Protein AF-A0A521FT59-F1 (afdb_monomer_lite)

Organism: NCBI:txid425512

Structure (mmCIF, N/CA/C/O backbone):
data_AF-A0A521FT59-F1
#
_entry.id   AF-A0A521FT59-F1
#
loop_
_atom_site.group_PDB
_atom_site.id
_atom_site.type_symbol
_atom_site.label_atom_id
_atom_site.label_alt_id
_atom_site.label_comp_id
_atom_site.label_asym_id
_atom_site.label_entity_id
_atom_site.label_seq_id
_atom_site.pdbx_PDB_ins_code
_atom_site.Cartn_x
_atom_site.Cartn_y
_atom_site.Cartn_z
_atom_site.occupancy
_atom_site.B_iso_or_equiv
_atom_site.auth_seq_id
_atom_site.auth_comp_id
_atom_site.auth_asym_id
_atom_site.auth_atom_id
_atom_site.pdbx_PDB_model_num
ATOM 1 N N . MET A 1 1 ? -25.410 16.106 37.438 1.00 46.97 1 MET A N 1
ATOM 2 C CA . MET A 1 1 ? -24.895 15.729 36.108 1.00 46.97 1 MET A CA 1
ATOM 3 C C . MET A 1 1 ? -23.834 14.684 36.378 1.00 46.97 1 MET A C 1
ATOM 5 O O . MET A 1 1 ? -22.898 14.995 37.095 1.00 46.97 1 MET A O 1
ATOM 9 N N . MET A 1 2 ? -24.066 13.433 35.993 1.00 54.50 2 MET A N 1
ATOM 10 C CA . MET A 1 2 ? -23.087 12.366 36.202 1.00 54.50 2 MET A CA 1
ATOM 11 C C . MET A 1 2 ? -21.919 12.635 35.251 1.00 54.50 2 MET A C 1
ATOM 13 O O . MET A 1 2 ? -22.162 12.900 34.074 1.00 54.50 2 MET A O 1
ATOM 17 N N . GLU A 1 3 ? -20.695 12.677 35.771 1.00 84.50 3 GLU A N 1
ATOM 18 C CA . GLU A 1 3 ? -19.497 12.962 34.981 1.00 84.50 3 GLU A CA 1
ATOM 19 C C . GLU A 1 3 ? -19.385 11.908 33.866 1.00 84.50 3 GLU A C 1
ATOM 21 O O . GLU A 1 3 ? -19.638 10.722 34.092 1.00 84.50 3 GLU A O 1
ATOM 26 N N . ARG A 1 4 ? -19.112 12.340 32.629 1.00 89.56 4 ARG A N 1
ATOM 27 C CA . ARG A 1 4 ? -19.118 11.495 31.418 1.00 89.56 4 ARG A CA 1
ATOM 28 C C . ARG A 1 4 ? -18.302 10.210 31.604 1.00 89.56 4 ARG A C 1
ATOM 30 O O . ARG A 1 4 ? -18.744 9.134 31.205 1.00 89.56 4 ARG A O 1
ATOM 37 N N . LEU A 1 5 ? -17.153 10.326 32.267 1.00 92.81 5 LEU A N 1
ATOM 38 C CA . LEU A 1 5 ? -16.298 9.214 32.668 1.00 92.81 5 LEU A CA 1
ATOM 39 C C . LEU A 1 5 ? -17.035 8.158 33.507 1.00 92.81 5 LEU A C 1
ATOM 41 O O . LEU A 1 5 ? -16.915 6.960 33.240 1.00 92.81 5 LEU A O 1
ATOM 45 N N . THR A 1 6 ? -17.825 8.588 34.493 1.00 92.75 6 THR A N 1
ATOM 46 C CA . THR A 1 6 ? -18.622 7.695 35.344 1.00 92.75 6 THR A CA 1
ATOM 47 C C . THR A 1 6 ? -19.696 6.983 34.529 1.00 92.75 6 THR A C 1
ATOM 49 O O . THR A 1 6 ? -19.876 5.781 34.679 1.00 92.75 6 THR A O 1
ATOM 52 N N . GLN A 1 7 ? -20.374 7.683 33.611 1.00 93.00 7 GLN A N 1
ATOM 53 C CA . GLN A 1 7 ? -21.393 7.060 32.754 1.00 93.00 7 GLN A CA 1
ATOM 54 C C . GLN A 1 7 ? -20.812 5.951 31.869 1.00 93.00 7 GLN A C 1
ATOM 56 O O . GLN A 1 7 ? -21.426 4.893 31.728 1.00 93.00 7 GLN A O 1
ATOM 61 N N . ILE A 1 8 ? -19.632 6.187 31.290 1.00 95.12 8 ILE A N 1
ATOM 62 C CA . ILE A 1 8 ? -18.931 5.205 30.457 1.00 95.12 8 ILE A CA 1
ATOM 63 C C . ILE A 1 8 ? -18.481 4.017 31.309 1.00 95.12 8 ILE A C 1
ATOM 65 O O . ILE A 1 8 ? -18.799 2.879 30.970 1.00 95.12 8 ILE A O 1
ATOM 69 N N . SER A 1 9 ? -17.796 4.271 32.427 1.00 95.31 9 SER A N 1
ATOM 70 C CA . SER A 1 9 ? -17.305 3.218 33.327 1.00 95.31 9 SER A CA 1
ATOM 71 C C . SER A 1 9 ? -18.437 2.328 33.842 1.00 95.31 9 SER A C 1
ATOM 73 O O . SER A 1 9 ? -18.348 1.100 33.760 1.00 95.31 9 SER A O 1
ATOM 75 N N . ASP A 1 10 ? -19.537 2.930 34.298 1.00 94.81 10 ASP A N 1
ATOM 76 C CA . ASP A 1 10 ? -20.703 2.203 34.803 1.00 94.81 10 ASP A CA 1
ATOM 77 C C . ASP A 1 10 ? -21.389 1.393 33.705 1.00 94.81 10 ASP A C 1
ATOM 79 O O . ASP A 1 10 ? -21.875 0.291 33.952 1.00 94.81 10 ASP A O 1
ATOM 83 N N . PHE A 1 11 ? -21.448 1.926 32.482 1.00 95.81 11 PHE A N 1
ATOM 84 C CA . PHE A 1 11 ? -22.018 1.198 31.359 1.00 95.81 11 PHE A CA 1
ATOM 85 C C . PHE A 1 11 ? -21.165 -0.016 30.989 1.00 95.81 11 PHE A C 1
ATOM 87 O O . PHE A 1 11 ? -21.700 -1.118 30.902 1.00 95.81 11 PHE A O 1
ATOM 94 N N . VAL A 1 12 ? -19.853 0.169 30.821 1.00 95.75 12 VAL A N 1
ATOM 95 C CA . VAL A 1 12 ? -18.936 -0.913 30.431 1.00 95.75 12 VAL A CA 1
ATOM 96 C C . VAL A 1 12 ? -18.894 -2.012 31.494 1.00 95.75 12 VAL A C 1
ATOM 98 O O . VAL A 1 12 ? -18.896 -3.183 31.142 1.00 95.75 12 VAL A O 1
ATOM 101 N N . THR A 1 13 ? -18.961 -1.660 32.781 1.00 94.94 13 THR A N 1
ATOM 102 C CA . THR A 1 13 ? -19.018 -2.637 33.887 1.00 94.94 13 THR A CA 1
ATOM 103 C C . THR A 1 13 ? -20.271 -3.522 33.841 1.00 94.94 13 THR A C 1
ATOM 105 O O . THR A 1 13 ? -20.261 -4.636 34.358 1.00 94.94 13 THR A O 1
ATOM 108 N N . ARG A 1 14 ? -21.364 -3.044 33.231 1.00 95.38 14 ARG A N 1
ATOM 109 C CA . ARG A 1 14 ? -22.612 -3.809 33.073 1.00 95.38 14 ARG A CA 1
ATOM 110 C C . ARG A 1 14 ? -22.653 -4.660 31.806 1.00 95.38 14 ARG A C 1
ATOM 112 O O . ARG A 1 14 ? -23.605 -5.419 31.643 1.00 95.38 14 ARG A O 1
ATOM 119 N N . LEU A 1 15 ? -21.695 -4.507 30.892 1.00 95.31 15 LEU A N 1
ATOM 120 C CA . LEU A 1 15 ? -21.652 -5.324 29.686 1.00 95.31 15 LEU A CA 1
ATOM 121 C C . LEU A 1 15 ? -21.249 -6.752 30.051 1.00 95.31 15 LEU A C 1
ATOM 123 O O . LEU A 1 15 ? -20.180 -6.986 30.609 1.00 95.31 15 LEU A O 1
ATOM 127 N N . GLU A 1 16 ? -22.092 -7.712 29.682 1.00 90.62 16 GLU A N 1
ATOM 128 C CA . GLU A 1 16 ? -21.727 -9.124 29.744 1.00 90.62 16 GLU A CA 1
ATOM 129 C C . GLU A 1 16 ? -20.478 -9.370 28.883 1.00 90.62 16 GLU A C 1
ATOM 131 O O . GLU A 1 16 ? -20.276 -8.725 27.848 1.00 90.62 16 GLU A O 1
ATOM 136 N N . ASP A 1 17 ? -19.618 -10.284 29.324 1.00 94.38 17 ASP A N 1
ATOM 137 C CA . ASP A 1 17 ? -18.349 -10.658 28.683 1.00 94.38 17 ASP A CA 1
ATOM 138 C C . ASP A 1 17 ? -17.299 -9.544 28.532 1.00 94.38 17 ASP A C 1
ATOM 140 O O . ASP A 1 17 ? -16.311 -9.729 27.818 1.00 94.38 17 ASP A O 1
ATOM 144 N N . VAL A 1 18 ? -17.478 -8.396 29.190 1.00 97.38 18 VAL A N 1
ATOM 145 C CA . VAL A 1 18 ? -16.479 -7.323 29.236 1.00 97.38 18 VAL A CA 1
ATOM 146 C C . VAL A 1 18 ? -16.069 -7.083 30.683 1.00 97.38 18 VAL A C 1
ATOM 148 O O . VAL A 1 18 ? -16.918 -6.904 31.550 1.00 97.38 18 VAL A O 1
ATOM 151 N N . ALA A 1 19 ? -14.766 -7.048 30.957 1.00 97.38 19 ALA A N 1
ATOM 152 C CA . ALA A 1 19 ? -14.254 -6.670 32.270 1.00 97.38 19 ALA A CA 1
ATOM 153 C C . ALA A 1 19 ? -13.211 -5.560 32.148 1.00 97.38 19 ALA A C 1
ATOM 155 O O . ALA A 1 19 ? -12.315 -5.612 31.312 1.00 97.38 19 ALA A O 1
ATOM 156 N N . ILE A 1 20 ? -13.320 -4.541 32.997 1.00 97.50 20 ILE A N 1
ATOM 157 C CA . ILE A 1 20 ? -12.350 -3.447 33.058 1.00 97.50 20 ILE A CA 1
ATOM 158 C C . ILE A 1 20 ? -11.132 -3.937 33.849 1.00 97.50 20 ILE A C 1
ATOM 160 O O . ILE A 1 20 ? -11.249 -4.261 35.029 1.00 97.50 20 ILE A O 1
ATOM 164 N N . THR A 1 21 ? -9.965 -4.005 33.207 1.00 96.50 21 THR A N 1
ATOM 165 C CA . THR A 1 21 ? -8.702 -4.423 33.840 1.00 96.50 21 THR A CA 1
ATOM 166 C C . THR A 1 21 ? -7.868 -3.237 34.304 1.00 96.50 21 THR A C 1
ATOM 168 O O . THR A 1 21 ? -7.231 -3.313 35.353 1.00 96.50 21 THR A O 1
ATOM 171 N N . ILE A 1 22 ? -7.904 -2.128 33.562 1.00 96.94 22 ILE A N 1
ATOM 172 C CA . ILE A 1 22 ? -7.410 -0.826 34.015 1.00 96.94 22 ILE A CA 1
ATOM 173 C C . ILE A 1 22 ? -8.583 0.154 33.943 1.00 96.94 22 ILE A C 1
ATOM 175 O O . ILE A 1 22 ? -9.133 0.320 32.848 1.00 96.94 22 ILE A O 1
ATOM 179 N N . PRO A 1 23 ? -8.973 0.781 35.073 1.00 96.50 23 PRO A N 1
ATOM 180 C CA . PRO A 1 23 ? -10.061 1.750 35.115 1.00 96.50 23 PRO A CA 1
ATOM 181 C C . PRO A 1 23 ? -9.919 2.829 34.051 1.00 96.50 23 PRO A C 1
ATOM 183 O O . PRO A 1 23 ? -8.806 3.236 33.714 1.00 96.50 23 PRO A O 1
ATOM 186 N N . PHE A 1 24 ? -11.055 3.299 33.544 1.00 96.38 24 PHE A N 1
ATOM 187 C CA . PHE A 1 24 ? -11.042 4.457 32.672 1.00 96.38 24 PHE A CA 1
ATOM 188 C C . PHE A 1 24 ? -10.575 5.690 33.446 1.00 96.38 24 PHE A C 1
ATOM 190 O O . PHE A 1 24 ? -11.049 5.950 34.551 1.00 96.38 24 PHE A O 1
ATOM 197 N N . ASP A 1 25 ? -9.679 6.449 32.831 1.00 94.62 25 ASP A N 1
ATOM 198 C CA . ASP A 1 25 ? -9.185 7.730 33.317 1.00 94.62 25 ASP A CA 1
ATOM 199 C C . ASP A 1 25 ? -9.304 8.783 32.210 1.00 94.62 25 ASP A C 1
ATOM 201 O O . ASP A 1 25 ? -9.179 8.465 31.021 1.00 94.62 25 ASP A O 1
ATOM 205 N N . GLU A 1 26 ? -9.566 10.031 32.588 1.00 91.38 26 GLU A N 1
ATOM 206 C CA . GLU A 1 26 ? -9.746 11.145 31.657 1.00 91.38 26 GLU A CA 1
ATOM 207 C C . GLU A 1 26 ? -8.535 12.077 31.702 1.00 91.38 26 GLU A C 1
ATOM 209 O O . GLU A 1 26 ? -8.267 12.733 32.702 1.00 91.38 26 GLU A O 1
ATOM 214 N N . ASN A 1 27 ? -7.811 12.166 30.585 1.00 85.69 27 ASN A N 1
ATOM 215 C CA . ASN A 1 27 ? -6.654 13.043 30.435 1.00 85.69 27 ASN A CA 1
ATOM 216 C C . ASN A 1 27 ? -6.754 13.817 29.117 1.00 85.69 27 ASN A C 1
ATOM 218 O O . ASN A 1 27 ? -6.894 13.214 28.052 1.00 85.69 27 ASN A O 1
ATOM 222 N N . ASN A 1 28 ? -6.641 15.149 29.174 1.00 79.81 28 ASN A N 1
ATOM 223 C CA . ASN A 1 28 ? -6.737 16.040 28.007 1.00 79.81 28 ASN A CA 1
ATOM 224 C C . ASN A 1 28 ? -7.972 15.744 27.131 1.00 79.81 28 ASN A C 1
ATOM 226 O O . ASN A 1 28 ? -7.847 15.513 25.928 1.00 79.81 28 ASN A O 1
ATOM 230 N N . GLU A 1 29 ? -9.155 15.684 27.756 1.00 82.19 29 GLU A N 1
ATOM 231 C CA . GLU A 1 29 ? -10.455 15.418 27.105 1.00 82.19 29 GLU A CA 1
ATOM 232 C C . GLU A 1 29 ? -10.569 14.042 26.413 1.00 82.19 29 GLU A C 1
ATOM 234 O O . GLU A 1 29 ? -11.523 13.764 25.681 1.00 82.19 29 GLU A O 1
ATOM 239 N N . THR A 1 30 ? -9.596 13.156 26.632 1.00 91.75 30 THR A N 1
ATOM 240 C CA . THR A 1 30 ? -9.589 11.788 26.116 1.00 91.75 30 THR A CA 1
ATOM 241 C C . THR A 1 30 ? -9.722 10.815 27.274 1.00 91.75 30 THR A C 1
ATOM 243 O O . THR A 1 30 ? -8.951 10.869 28.231 1.00 91.75 30 THR A O 1
ATOM 246 N N . ILE A 1 31 ? -10.665 9.885 27.160 1.00 95.44 31 ILE A N 1
ATOM 247 C CA . ILE A 1 31 ? -10.867 8.822 28.142 1.00 95.44 31 ILE A CA 1
ATOM 248 C C . ILE A 1 31 ? -10.122 7.576 27.674 1.00 95.44 31 ILE A C 1
ATOM 250 O O . ILE A 1 31 ? -10.263 7.162 26.521 1.00 95.44 31 ILE A O 1
ATOM 254 N N . LYS A 1 32 ? -9.323 6.982 28.560 1.00 97.19 32 LYS A N 1
ATOM 255 C CA . LYS A 1 32 ? -8.540 5.779 28.270 1.00 97.19 32 LYS A CA 1
ATOM 256 C C . LYS A 1 32 ? -8.694 4.744 29.362 1.00 97.19 32 LYS A C 1
ATOM 258 O O . LYS A 1 32 ? -8.680 5.094 30.532 1.00 97.19 32 LYS A O 1
ATOM 263 N N . GLY A 1 33 ? -8.790 3.480 28.982 1.00 97.19 33 GLY A N 1
ATOM 264 C CA . GLY A 1 33 ? -8.825 2.354 29.910 1.00 97.19 33 GLY A CA 1
ATOM 265 C C . GLY A 1 33 ? -8.386 1.075 29.216 1.00 97.19 33 GLY A C 1
ATOM 266 O O . GLY A 1 33 ? -8.140 1.068 28.007 1.00 97.19 33 GLY A O 1
ATOM 267 N N . ILE A 1 34 ? -8.294 -0.015 29.971 1.00 98.25 34 ILE A N 1
ATOM 268 C CA . ILE A 1 34 ? -8.052 -1.343 29.403 1.00 98.25 34 ILE A CA 1
ATOM 269 C C . ILE A 1 34 ? -9.193 -2.259 29.811 1.00 98.25 34 ILE A C 1
ATOM 271 O O . ILE A 1 34 ? -9.595 -2.295 30.975 1.00 98.25 34 ILE A O 1
ATOM 275 N N . VAL A 1 35 ? -9.702 -3.002 28.836 1.00 98.38 35 VAL A N 1
ATOM 276 C CA . VAL A 1 35 ? -10.758 -3.993 29.029 1.00 98.38 35 VAL A CA 1
ATOM 277 C C . VAL A 1 35 ? -10.306 -5.353 28.516 1.00 98.38 35 VAL A C 1
ATOM 279 O O . VAL A 1 35 ? -9.532 -5.445 27.563 1.00 98.38 35 VAL A O 1
ATOM 282 N N . THR A 1 36 ? -10.808 -6.420 29.121 1.00 98.12 36 THR A N 1
ATOM 283 C CA . THR A 1 36 ? -10.871 -7.740 28.500 1.00 98.12 36 THR A CA 1
ATOM 284 C C . THR A 1 36 ? -12.247 -7.937 27.892 1.00 98.12 36 THR A C 1
ATOM 286 O O . THR A 1 36 ? -13.255 -7.563 28.488 1.00 98.12 36 THR A O 1
ATOM 289 N N . VAL A 1 37 ? -12.288 -8.529 26.703 1.00 98.06 37 VAL A N 1
ATOM 290 C CA . VAL A 1 37 ? -13.527 -8.913 26.026 1.00 98.06 37 VAL A CA 1
ATOM 291 C C . VAL A 1 37 ? -13.461 -10.402 25.748 1.00 98.06 37 VAL A C 1
ATOM 293 O O . VAL A 1 37 ? -12.465 -10.889 25.212 1.00 98.06 37 VAL A O 1
ATOM 296 N N . THR A 1 38 ? -14.507 -11.121 26.138 1.00 97.56 38 THR A N 1
ATOM 297 C CA . THR A 1 38 ? -14.644 -12.557 25.896 1.00 97.56 38 THR A CA 1
ATOM 298 C C . THR A 1 38 ? -15.730 -12.795 24.860 1.00 97.56 38 THR A C 1
ATOM 300 O O . THR A 1 38 ? -16.800 -12.192 24.905 1.00 97.56 38 THR A O 1
ATOM 303 N N . VAL A 1 39 ? -15.437 -13.651 23.888 1.00 96.75 39 VAL A N 1
ATOM 304 C CA . VAL A 1 39 ? -16.397 -14.132 22.897 1.00 96.75 39 VAL A CA 1
ATOM 305 C C . VAL A 1 39 ? -16.188 -15.632 22.782 1.00 96.75 39 VAL A C 1
ATOM 307 O O . VAL A 1 39 ? -15.078 -16.071 22.492 1.00 96.75 39 VAL A O 1
ATOM 310 N N . GLU A 1 40 ? -17.242 -16.406 23.039 1.00 93.62 40 GLU A N 1
ATOM 311 C CA . GLU A 1 40 ? -17.163 -17.869 23.153 1.00 93.62 40 GLU A CA 1
ATOM 312 C C . GLU A 1 40 ? -16.079 -18.294 24.168 1.00 93.62 40 GLU A C 1
ATOM 314 O O . GLU A 1 40 ? -16.189 -17.962 25.347 1.00 93.62 40 GLU A O 1
ATOM 319 N N . ASP A 1 41 ? -15.040 -19.008 23.739 1.00 91.12 41 ASP A N 1
ATOM 320 C CA . ASP A 1 41 ? -13.925 -19.484 24.565 1.00 91.12 41 ASP A CA 1
ATOM 321 C C . ASP A 1 41 ? -12.661 -18.608 24.461 1.00 91.12 41 ASP A C 1
ATOM 323 O O . ASP A 1 41 ? -11.639 -18.913 25.083 1.00 91.12 41 ASP A O 1
ATOM 327 N N . ARG A 1 42 ? -12.718 -17.501 23.707 1.00 94.50 42 ARG A N 1
ATOM 328 C CA . ARG A 1 42 ? -11.573 -16.618 23.461 1.00 94.50 42 ARG A CA 1
ATOM 329 C C . ARG A 1 42 ? -11.708 -15.286 24.194 1.00 94.50 42 ARG A C 1
ATOM 331 O O . ARG A 1 42 ? -12.637 -14.515 23.953 1.00 94.50 42 ARG A O 1
ATOM 338 N N . THR A 1 43 ? -10.716 -14.977 25.025 1.00 97.06 43 THR A N 1
ATOM 339 C CA . THR A 1 43 ? -10.594 -13.698 25.739 1.00 97.06 43 THR A CA 1
ATOM 340 C C . THR A 1 43 ? -9.404 -12.906 25.214 1.00 97.06 43 THR A C 1
ATOM 342 O O . THR A 1 43 ? -8.296 -13.431 25.136 1.00 97.06 43 THR A O 1
ATOM 345 N N . GLU A 1 44 ? -9.618 -11.630 24.899 1.00 97.88 44 GLU A N 1
ATOM 346 C CA . GLU A 1 44 ? -8.574 -10.718 24.421 1.00 97.88 44 GLU A CA 1
ATOM 347 C C . GLU A 1 44 ? -8.586 -9.401 25.201 1.00 97.88 44 GLU A C 1
ATOM 349 O O . GLU A 1 44 ? -9.623 -8.965 25.705 1.00 97.88 44 GLU A O 1
ATOM 354 N N . VAL A 1 45 ? -7.419 -8.762 25.298 1.00 98.06 45 VAL A N 1
ATOM 355 C CA . VAL A 1 45 ? -7.227 -7.481 25.994 1.00 98.06 45 VAL A CA 1
ATOM 356 C C . VAL A 1 45 ? -7.206 -6.343 24.978 1.00 98.06 45 VAL A C 1
ATOM 358 O O . VAL A 1 45 ? -6.513 -6.435 23.967 1.00 98.06 45 VAL A O 1
ATOM 361 N N . PHE A 1 46 ? -7.909 -5.248 25.260 1.00 98.25 46 PHE A N 1
ATOM 362 C CA . PHE A 1 46 ? -7.926 -4.057 24.417 1.00 98.25 46 PHE A CA 1
ATOM 363 C C . PHE A 1 46 ? -7.677 -2.795 25.241 1.00 98.25 46 PHE A C 1
ATOM 365 O O . PHE A 1 46 ? -8.354 -2.554 26.241 1.00 98.25 46 PHE A O 1
ATOM 372 N N . GLU A 1 47 ? -6.745 -1.957 24.785 1.00 98.12 47 GLU A N 1
ATOM 373 C CA . GLU A 1 47 ? -6.733 -0.544 25.167 1.00 98.12 47 GLU A CA 1
ATOM 374 C C . GLU A 1 47 ? -7.908 0.143 24.463 1.00 98.12 47 GLU A C 1
ATOM 376 O O . GLU A 1 47 ? -8.101 -0.002 23.254 1.00 98.12 47 GLU A O 1
ATOM 381 N N . VAL A 1 48 ? -8.705 0.877 25.230 1.00 97.56 48 VAL A N 1
ATOM 382 C CA . VAL A 1 48 ? -9.870 1.607 24.739 1.00 97.56 48 VAL A CA 1
ATOM 383 C C . VAL A 1 48 ? -9.582 3.092 24.854 1.00 97.56 48 VAL A C 1
ATOM 385 O O . VAL A 1 48 ? -9.310 3.582 25.948 1.00 97.56 48 VAL A O 1
ATOM 388 N N . ILE A 1 49 ? -9.660 3.807 23.734 1.00 95.94 49 ILE A N 1
ATOM 389 C CA . ILE A 1 49 ? -9.491 5.262 23.674 1.00 95.94 49 ILE A CA 1
ATOM 390 C C . ILE A 1 49 ? -10.796 5.881 23.184 1.00 95.94 49 ILE A C 1
ATOM 392 O O . ILE A 1 49 ? -11.266 5.536 22.102 1.00 95.94 49 ILE A O 1
ATOM 396 N N . ILE A 1 50 ? -11.355 6.813 23.952 1.00 95.12 50 ILE A N 1
ATOM 397 C CA . ILE A 1 50 ? -12.600 7.521 23.642 1.00 95.12 50 ILE A CA 1
ATOM 398 C C . ILE A 1 50 ? -12.307 9.023 23.587 1.00 95.12 50 ILE A C 1
ATOM 400 O O . ILE A 1 50 ? -11.931 9.634 24.588 1.00 95.12 50 ILE A O 1
ATOM 404 N N . LEU A 1 51 ? -12.479 9.622 22.410 1.00 92.88 51 LEU A N 1
ATOM 405 C CA . LEU A 1 51 ? -12.250 11.046 22.156 1.00 92.88 51 LEU A CA 1
ATOM 406 C C . LEU A 1 51 ? -13.402 11.901 22.693 1.00 92.88 51 LEU A C 1
ATOM 408 O O . LEU A 1 51 ? -14.514 11.404 22.884 1.00 92.88 51 LEU A O 1
ATOM 412 N N . SER A 1 52 ? -13.170 13.196 22.902 1.00 90.94 52 SER A N 1
ATOM 413 C CA . SER A 1 52 ? -14.154 14.125 23.478 1.00 90.94 52 SER A CA 1
ATOM 414 C C . SER A 1 52 ? -15.453 14.244 22.676 1.00 90.94 52 SER A C 1
ATOM 416 O O . SER A 1 52 ? -16.515 14.441 23.260 1.00 90.94 52 SER A O 1
ATOM 418 N N . GLN A 1 53 ? -15.402 14.043 21.356 1.00 90.75 53 GLN A N 1
ATOM 419 C CA . GLN A 1 53 ? -16.564 14.144 20.466 1.00 90.75 53 GLN A CA 1
ATOM 420 C C . GLN A 1 53 ? -17.522 12.945 20.572 1.00 90.75 53 GLN A C 1
ATOM 422 O O . GLN A 1 53 ? -18.651 13.011 20.087 1.00 90.75 53 GLN A O 1
ATOM 427 N N . TYR A 1 54 ? -17.100 11.841 21.194 1.00 92.31 54 TYR A N 1
ATOM 428 C CA . TYR A 1 54 ? -17.934 10.650 21.347 1.00 92.31 54 TYR A CA 1
ATOM 429 C C . TYR A 1 54 ? -19.202 10.958 22.169 1.00 92.31 54 TYR A C 1
ATOM 431 O O . TYR A 1 54 ? -19.071 11.546 23.252 1.00 92.31 54 TYR A O 1
ATOM 439 N N . PRO A 1 55 ? -20.411 10.551 21.714 1.00 92.12 55 PRO A N 1
ATOM 440 C CA . PRO A 1 55 ? -20.696 9.473 20.745 1.00 92.12 55 PRO A CA 1
ATOM 441 C C . PRO A 1 55 ? -20.796 9.884 19.262 1.00 92.12 55 PRO A C 1
ATOM 443 O O . PRO A 1 55 ? -21.129 9.061 18.404 1.00 92.12 55 PRO A O 1
ATOM 446 N N . GLN A 1 56 ? -20.513 11.144 18.926 1.00 87.69 56 GLN A N 1
ATOM 447 C CA . GLN A 1 56 ? -20.530 11.611 17.539 1.00 87.69 56 GLN A CA 1
ATOM 448 C C . GLN A 1 56 ? -19.284 11.165 16.779 1.00 87.69 56 GLN A C 1
ATOM 450 O O . GLN A 1 56 ? -18.223 10.989 17.370 1.00 87.69 56 GLN A O 1
ATOM 455 N N . LYS A 1 57 ? -19.399 11.002 15.457 1.00 81.56 57 LYS A N 1
ATOM 456 C CA . LYS A 1 57 ? -18.225 10.827 14.589 1.00 81.56 57 LYS A CA 1
ATOM 457 C C . LYS A 1 57 ? -17.539 12.173 14.380 1.00 81.56 57 LYS A C 1
ATOM 459 O O . LYS A 1 57 ? -18.198 13.211 14.405 1.00 81.56 57 LYS A O 1
ATOM 464 N N . PHE A 1 58 ? -16.237 12.150 14.124 1.00 72.88 58 PHE A N 1
ATOM 465 C CA . PHE A 1 58 ? -15.491 13.341 13.733 1.00 72.88 58 PHE A CA 1
ATOM 466 C C . PHE A 1 58 ? -14.886 13.109 12.348 1.00 72.88 58 PHE A C 1
ATOM 468 O O . PHE A 1 58 ? -14.017 12.251 12.178 1.00 72.88 58 PHE A O 1
ATOM 475 N N . HIS A 1 59 ? -15.388 13.842 11.349 1.00 72.44 59 HIS A N 1
ATOM 476 C CA . HIS A 1 59 ? -15.155 13.550 9.928 1.00 72.44 59 HIS A CA 1
ATOM 477 C C . HIS A 1 59 ? -15.470 12.075 9.599 1.00 72.44 59 HIS A C 1
ATOM 479 O O . HIS A 1 59 ? -16.517 11.569 10.001 1.00 72.44 59 HIS A O 1
ATOM 485 N N . ASP A 1 60 ? -14.558 11.383 8.912 1.00 64.38 60 ASP A N 1
ATOM 486 C CA . ASP A 1 60 ? -14.675 9.968 8.540 1.00 64.38 60 ASP A CA 1
ATOM 487 C C . ASP A 1 60 ? -14.102 9.013 9.608 1.00 64.38 60 ASP A C 1
ATOM 489 O O . ASP A 1 60 ? -13.889 7.833 9.334 1.00 64.38 60 ASP A O 1
ATOM 493 N N . SER A 1 61 ? -13.821 9.505 10.823 1.00 70.75 61 SER A N 1
ATOM 494 C CA . SER A 1 61 ? -13.224 8.709 11.902 1.00 70.75 61 SER A CA 1
ATOM 495 C C . SER A 1 61 ? -14.202 8.426 13.044 1.00 70.75 61 SER A C 1
ATOM 497 O O . SER A 1 61 ? -14.950 9.303 13.491 1.00 70.75 61 SER A O 1
ATOM 499 N N . GLU A 1 62 ? -14.182 7.181 13.529 1.00 86.06 62 GLU A N 1
ATOM 500 C CA . GLU A 1 62 ? -14.830 6.818 14.789 1.00 86.06 62 GLU A CA 1
ATOM 501 C C . GLU A 1 62 ? -14.087 7.462 15.961 1.00 86.06 62 GLU A C 1
ATOM 503 O O . GLU A 1 62 ? -12.860 7.572 15.977 1.00 86.06 62 GLU A O 1
ATOM 508 N N . THR A 1 63 ? -14.848 7.872 16.967 1.00 91.31 63 THR A N 1
ATOM 509 C CA . THR A 1 63 ? -14.343 8.579 18.151 1.00 91.31 63 THR A CA 1
ATOM 510 C C . THR A 1 63 ? -14.134 7.652 19.347 1.00 91.31 63 THR A C 1
ATOM 512 O O . THR A 1 63 ? -13.760 8.115 20.421 1.00 91.31 63 THR A O 1
ATOM 515 N N . ILE A 1 64 ? -14.310 6.342 19.150 1.00 94.50 64 ILE A N 1
ATOM 516 C CA . ILE A 1 64 ? -13.841 5.269 20.030 1.00 94.50 64 ILE A CA 1
ATOM 517 C C . ILE A 1 64 ? -12.892 4.357 19.251 1.00 94.50 64 ILE A C 1
ATOM 519 O O . ILE A 1 64 ? -13.084 4.111 18.060 1.00 94.50 64 ILE A O 1
ATOM 523 N N . ARG A 1 65 ? -11.853 3.856 19.918 1.00 95.25 65 ARG A N 1
ATOM 524 C CA . ARG A 1 65 ? -10.856 2.956 19.336 1.00 95.25 65 ARG A CA 1
ATOM 525 C C . ARG A 1 65 ? -10.578 1.813 20.296 1.00 95.25 65 ARG A C 1
ATOM 527 O O . ARG A 1 65 ? -10.314 2.059 21.468 1.00 95.25 65 ARG A O 1
ATOM 534 N N . PHE A 1 66 ? -10.577 0.594 19.772 1.00 97.50 66 PHE A N 1
ATOM 535 C CA . PHE A 1 66 ? -10.123 -0.609 20.467 1.00 97.50 66 PHE A CA 1
ATOM 536 C C . PHE A 1 66 ? -8.756 -0.986 19.913 1.00 97.50 66 PHE A C 1
ATOM 538 O O . PHE A 1 66 ? -8.609 -1.037 18.696 1.00 97.50 66 PHE A O 1
ATOM 545 N N . ILE A 1 67 ? -7.753 -1.205 20.760 1.00 97.44 67 ILE A N 1
ATOM 546 C CA . ILE A 1 67 ? -6.362 -1.384 20.330 1.00 97.44 67 ILE A CA 1
ATOM 547 C C . ILE A 1 67 ? -5.777 -2.644 20.962 1.00 97.44 67 ILE A C 1
ATOM 549 O O . ILE A 1 67 ? -5.747 -2.779 22.182 1.00 97.44 67 ILE A O 1
ATOM 553 N N . ASN A 1 68 ? -5.257 -3.542 20.126 1.00 96.38 68 ASN A N 1
ATOM 554 C CA . ASN A 1 68 ? -4.460 -4.689 20.548 1.00 96.38 68 ASN A CA 1
ATOM 555 C C . ASN A 1 68 ? -3.348 -4.958 19.520 1.00 96.38 68 ASN A C 1
ATOM 557 O O . ASN A 1 68 ? -3.577 -5.512 18.445 1.00 96.38 68 ASN A O 1
ATOM 561 N N . LYS A 1 69 ? -2.111 -4.575 19.863 1.00 91.25 69 LYS A N 1
ATOM 562 C CA . LYS A 1 69 ? -0.935 -4.763 18.993 1.00 91.25 69 LYS A CA 1
ATOM 563 C C . LYS A 1 69 ? -0.545 -6.230 18.805 1.00 91.25 69 LYS A C 1
ATOM 565 O O . LYS A 1 69 ? 0.078 -6.557 17.801 1.00 91.25 69 LYS A O 1
ATOM 570 N N . GLY A 1 70 ? -0.919 -7.108 19.738 1.00 91.81 70 GLY A N 1
ATOM 571 C CA . GLY A 1 70 ? -0.679 -8.547 19.624 1.00 91.81 70 GLY A CA 1
ATOM 572 C C . GLY A 1 70 ? -1.502 -9.207 18.516 1.00 91.81 70 GLY A C 1
ATOM 573 O O . GLY A 1 70 ? -1.145 -10.281 18.050 1.00 91.81 70 GLY A O 1
ATOM 574 N N . LEU A 1 71 ? -2.566 -8.547 18.049 1.00 90.94 71 LEU A N 1
ATOM 575 C CA . LEU A 1 71 ? -3.457 -9.054 17.006 1.00 90.94 71 LEU A CA 1
ATOM 576 C C . LEU A 1 71 ? -3.162 -8.472 15.619 1.00 90.94 71 LEU A C 1
ATOM 578 O O . LEU A 1 71 ? -3.973 -8.644 14.717 1.00 90.94 71 LEU A O 1
ATOM 582 N N . ILE A 1 72 ? -2.017 -7.810 15.415 1.00 85.19 72 ILE A N 1
ATOM 583 C CA . ILE A 1 72 ? -1.701 -7.068 14.179 1.00 85.19 72 ILE A CA 1
ATOM 584 C C . ILE A 1 72 ? -1.763 -7.904 12.887 1.00 85.19 72 ILE A C 1
ATOM 586 O O . ILE A 1 72 ? -1.955 -7.343 11.809 1.00 85.19 72 ILE A O 1
ATOM 590 N N . GLU A 1 73 ? -1.624 -9.2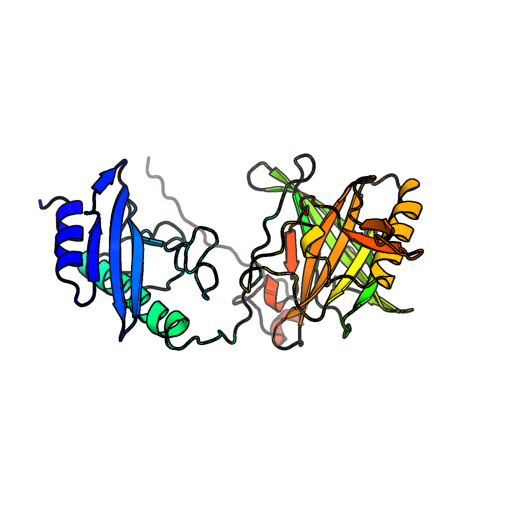30 12.991 1.00 81.62 73 GLU A N 1
ATOM 591 C CA . GLU A 1 73 ? -1.731 -10.183 11.874 1.00 81.62 73 GLU A CA 1
ATOM 592 C C . GLU A 1 73 ? -3.177 -10.590 11.534 1.00 81.62 73 GLU A C 1
ATOM 594 O O . GLU A 1 73 ? -3.413 -11.327 10.574 1.00 81.62 73 GLU A O 1
ATOM 599 N N . THR A 1 74 ? -4.151 -10.124 12.316 1.00 84.69 74 THR A N 1
ATOM 600 C CA . THR A 1 74 ? -5.577 -10.387 12.105 1.00 84.69 74 THR A CA 1
ATOM 601 C C . THR A 1 74 ? -6.161 -9.376 11.114 1.00 84.69 74 THR A C 1
ATOM 603 O O . THR A 1 74 ? -5.789 -8.200 11.101 1.00 84.69 74 THR A O 1
ATOM 606 N N . ASN A 1 75 ? -7.111 -9.825 10.290 1.00 82.25 75 ASN A N 1
ATOM 607 C CA . ASN A 1 75 ? -7.843 -8.966 9.355 1.00 82.25 75 ASN A CA 1
ATOM 608 C C . ASN A 1 75 ? -8.524 -7.793 10.086 1.00 82.25 75 ASN A C 1
ATOM 610 O O . ASN A 1 75 ? -9.011 -7.943 11.209 1.00 82.25 75 ASN A O 1
ATOM 614 N N . HIS A 1 76 ? -8.579 -6.627 9.438 1.00 85.25 76 HIS A N 1
ATOM 615 C CA . HIS A 1 76 ? -9.149 -5.388 9.987 1.00 85.25 76 HIS A CA 1
ATOM 616 C C . HIS A 1 76 ? -8.566 -4.915 11.332 1.00 85.25 76 HIS A C 1
ATOM 618 O O . HIS A 1 76 ? -9.227 -4.191 12.068 1.00 85.25 76 HIS A O 1
ATOM 624 N N . VAL A 1 77 ? -7.323 -5.257 11.672 1.00 87.50 77 VAL A N 1
ATOM 625 C CA . VAL A 1 77 ? -6.555 -4.476 12.670 1.00 87.50 77 VAL A CA 1
ATOM 626 C C . VAL A 1 77 ? -5.969 -3.248 11.954 1.00 87.50 77 VAL A C 1
ATOM 628 O O . VAL A 1 77 ? -6.160 -3.118 10.761 1.00 87.50 77 VAL A O 1
ATOM 631 N N . ASN A 1 78 ? -5.213 -2.333 12.540 1.00 83.38 78 ASN A N 1
ATOM 632 C CA . ASN A 1 78 ? -4.451 -1.283 11.832 1.00 83.38 78 ASN A CA 1
ATOM 633 C C . ASN A 1 78 ? -2.976 -1.386 12.235 1.00 83.38 78 ASN A C 1
ATOM 635 O O . ASN A 1 78 ? -2.642 -2.158 13.131 1.00 83.38 78 ASN A O 1
ATOM 639 N N . TRP A 1 79 ? -2.084 -0.619 11.599 1.00 75.62 79 TRP A N 1
ATOM 640 C CA . TRP A 1 79 ? -0.654 -0.609 11.958 1.00 75.62 79 TRP A CA 1
ATOM 641 C C . TRP A 1 79 ? -0.415 -0.352 13.452 1.00 75.62 79 TRP A C 1
ATOM 643 O O . TRP A 1 79 ? 0.439 -0.966 14.082 1.00 75.62 79 TRP A O 1
ATOM 653 N N . ASP A 1 80 ? -1.195 0.548 14.044 1.00 84.31 80 ASP A N 1
ATOM 654 C CA . ASP A 1 80 ? -1.067 0.892 15.457 1.00 84.31 80 ASP A CA 1
ATOM 655 C C . ASP A 1 80 ? -1.774 -0.087 16.406 1.00 84.31 80 ASP A C 1
ATOM 657 O O . ASP A 1 80 ? -1.783 0.132 17.618 1.00 84.31 80 ASP A O 1
ATOM 661 N N . GLY A 1 81 ? -2.330 -1.177 15.870 1.00 88.69 81 GLY A N 1
ATOM 662 C CA . GLY A 1 81 ? -3.087 -2.184 16.606 1.00 88.69 81 GLY A CA 1
ATOM 663 C C . GLY A 1 81 ? -4.570 -1.854 16.760 1.00 88.69 81 GLY A C 1
ATOM 664 O O . GLY A 1 81 ? -5.284 -2.637 17.379 1.00 88.69 81 GLY A O 1
ATOM 665 N N . SER A 1 82 ? -5.051 -0.718 16.235 1.00 92.25 82 SER A N 1
ATOM 666 C CA . SER A 1 82 ? -6.469 -0.362 16.354 1.00 92.25 82 SER A CA 1
ATOM 667 C C . SER A 1 82 ? -7.367 -1.227 15.469 1.00 92.25 82 SER A C 1
ATOM 669 O O . SER A 1 82 ? -7.056 -1.453 14.307 1.00 92.25 82 SER A O 1
ATOM 671 N N . ILE A 1 83 ? -8.487 -1.705 15.998 1.00 93.06 83 ILE A N 1
ATOM 672 C CA . ILE A 1 83 ? -9.440 -2.534 15.260 1.00 93.06 83 ILE A CA 1
ATOM 673 C C . ILE A 1 83 ? -10.348 -1.640 14.408 1.00 93.06 83 ILE A C 1
ATOM 675 O O . ILE A 1 83 ? -10.969 -0.703 14.913 1.00 93.06 83 ILE A O 1
ATOM 679 N N . CYS A 1 84 ? -10.434 -1.935 13.115 1.00 86.94 84 CYS A N 1
ATOM 680 C CA . CYS A 1 84 ? -11.351 -1.305 12.180 1.00 86.94 84 CYS A CA 1
ATOM 681 C C . CYS A 1 84 ? -12.706 -2.019 12.247 1.00 86.94 84 CYS A C 1
ATOM 683 O O . CYS A 1 84 ? -12.889 -3.104 11.695 1.00 86.94 84 CYS A O 1
ATOM 685 N N . VAL A 1 85 ? -13.659 -1.409 12.947 1.00 85.69 85 VAL A N 1
ATOM 686 C CA . VAL A 1 85 ? -15.038 -1.894 13.034 1.00 85.69 85 VAL A CA 1
ATOM 687 C C . VAL A 1 85 ? -15.991 -0.892 12.401 1.00 85.69 85 VAL A C 1
ATOM 689 O O . VAL A 1 85 ? -15.944 0.304 12.681 1.00 85.69 85 VAL A O 1
ATOM 692 N N . HIS A 1 86 ? -16.892 -1.387 11.556 1.00 79.81 86 HIS A N 1
ATOM 693 C CA . HIS A 1 86 ? -18.023 -0.602 11.085 1.00 79.81 86 HIS A CA 1
ATOM 694 C C . HIS A 1 86 ? -19.159 -0.711 12.098 1.00 79.81 86 HIS A C 1
ATOM 696 O O . HIS A 1 86 ? -19.721 -1.782 12.311 1.00 79.81 86 HIS A O 1
ATOM 702 N N . THR A 1 87 ? -19.493 0.417 12.711 1.00 83.38 87 THR A N 1
ATOM 703 C CA . THR A 1 87 ? -20.541 0.538 13.725 1.00 83.38 87 THR A CA 1
ATOM 704 C C . THR A 1 87 ? -21.624 1.513 13.268 1.00 83.38 87 THR A C 1
ATOM 706 O O . THR A 1 87 ? -21.381 2.427 12.467 1.00 83.38 87 THR A O 1
ATOM 709 N N . LEU A 1 88 ? -22.844 1.310 13.764 1.00 86.00 88 LEU A N 1
ATOM 710 C CA . LEU A 1 88 ? -23.962 2.209 13.502 1.00 86.00 88 LEU A CA 1
ATOM 711 C C . LEU A 1 88 ? -23.789 3.505 14.301 1.00 86.00 88 LEU A C 1
ATOM 713 O O . LEU A 1 88 ? -23.307 3.517 15.433 1.00 86.00 88 LEU A O 1
ATOM 717 N N . HIS A 1 89 ? -24.192 4.623 13.702 1.00 86.06 89 HIS A N 1
ATOM 718 C CA . HIS A 1 89 ? -24.175 5.903 14.397 1.00 86.06 89 HIS A CA 1
ATOM 719 C C . HIS A 1 89 ? -25.351 5.999 15.377 1.00 86.06 89 HIS A C 1
ATOM 721 O O . HIS A 1 89 ? -26.481 5.660 15.031 1.00 86.06 89 HIS A O 1
ATOM 727 N N . SER A 1 90 ? -25.079 6.508 16.576 1.00 89.69 90 SER A N 1
ATOM 728 C CA . SER A 1 90 ? -26.083 6.879 17.567 1.00 89.69 90 SER A CA 1
ATOM 729 C C . SER A 1 90 ? -25.587 8.099 18.347 1.00 89.69 90 SER A C 1
ATOM 731 O O . SER A 1 90 ? -24.431 8.091 18.773 1.00 89.69 90 SER A O 1
ATOM 733 N N . PRO A 1 91 ? -26.417 9.136 18.555 1.00 88.75 91 PRO A N 1
ATOM 734 C CA . PRO A 1 91 ? -26.087 10.247 19.442 1.00 88.75 91 PRO A CA 1
ATOM 735 C C . PRO A 1 91 ? -26.293 9.903 20.929 1.00 88.75 91 PRO A C 1
ATOM 737 O O . PRO A 1 91 ? -25.842 10.659 21.786 1.00 88.75 91 PRO A O 1
ATOM 740 N N . ASP A 1 92 ? -26.970 8.795 21.248 1.00 93.44 92 ASP A N 1
ATOM 741 C CA . ASP A 1 92 ? -27.129 8.317 22.623 1.00 93.44 92 ASP A CA 1
ATOM 742 C C . ASP A 1 92 ? -25.880 7.547 23.075 1.00 93.44 92 ASP A C 1
ATOM 744 O O . ASP A 1 92 ? -25.453 6.594 22.419 1.00 93.44 92 ASP A O 1
ATOM 748 N N . LEU A 1 93 ? -25.298 7.964 24.205 1.00 93.00 93 LEU A N 1
ATOM 749 C CA . LEU A 1 93 ? -24.021 7.449 24.704 1.00 93.00 93 LEU A CA 1
ATOM 750 C C . LEU A 1 93 ? -24.073 5.943 24.998 1.00 93.00 93 LEU A C 1
ATOM 752 O O . LEU A 1 93 ? -23.178 5.203 24.588 1.00 93.00 93 LEU A O 1
ATOM 756 N N . ALA A 1 94 ? -25.110 5.493 25.706 1.00 94.06 94 ALA A N 1
ATOM 757 C CA . ALA A 1 94 ? -25.252 4.103 26.125 1.00 94.06 94 ALA A CA 1
ATOM 758 C C . ALA A 1 94 ? -25.509 3.192 24.919 1.00 94.06 94 ALA A C 1
ATOM 760 O O . ALA A 1 94 ? -24.868 2.153 24.765 1.00 94.06 94 ALA A O 1
ATOM 761 N N . GLN A 1 95 ? -26.394 3.615 24.017 1.00 94.44 95 GLN A N 1
ATOM 762 C CA . GLN A 1 95 ? -26.666 2.907 22.776 1.00 94.44 95 GLN A CA 1
ATOM 763 C C . GLN A 1 95 ? -25.422 2.839 21.887 1.00 94.44 95 GLN A C 1
ATOM 765 O O . GLN A 1 95 ? -25.145 1.782 21.325 1.00 94.44 95 GLN A O 1
ATOM 770 N N . LYS A 1 96 ? -24.648 3.927 21.767 1.00 95.00 96 LYS A N 1
ATOM 771 C CA . LYS A 1 96 ? -23.414 3.914 20.972 1.00 95.00 96 LYS A CA 1
ATOM 772 C C . LYS A 1 96 ? -22.376 2.961 21.569 1.00 95.00 96 LYS A C 1
ATOM 774 O O . LYS A 1 96 ? -21.818 2.163 20.826 1.00 95.00 96 LYS A O 1
ATOM 779 N N . LEU A 1 97 ? -22.204 2.950 22.897 1.00 96.00 97 LEU A N 1
ATOM 780 C CA . LEU A 1 97 ? -21.300 2.003 23.567 1.00 96.00 97 LEU A CA 1
ATOM 781 C C . LEU A 1 97 ? -21.730 0.553 23.320 1.00 96.00 97 LEU A C 1
ATOM 783 O O . LEU A 1 97 ? -20.890 -0.285 23.003 1.00 96.00 97 LEU A O 1
ATOM 787 N N . LEU A 1 98 ? -23.032 0.261 23.414 1.00 96.06 98 LEU A N 1
ATOM 788 C CA . LEU A 1 98 ? -23.564 -1.069 23.113 1.00 96.06 98 LEU A CA 1
ATOM 789 C C . LEU A 1 98 ? -23.231 -1.501 21.679 1.00 96.06 98 LEU A C 1
ATOM 791 O O . LEU A 1 98 ? -22.772 -2.621 21.462 1.00 96.06 98 LEU A O 1
ATOM 795 N N . LEU A 1 99 ? -23.454 -0.609 20.711 1.00 95.19 99 LEU A N 1
ATOM 796 C CA . LEU A 1 99 ? -23.175 -0.859 19.298 1.00 95.19 99 LEU A CA 1
ATOM 797 C C . LEU A 1 99 ? -21.681 -1.088 19.047 1.00 95.19 99 LEU A C 1
ATOM 799 O O . LEU A 1 99 ? -21.326 -2.006 18.314 1.00 95.19 99 LEU A O 1
ATOM 803 N N . ASP A 1 100 ? -20.809 -0.308 19.684 1.00 95.81 100 ASP A N 1
ATOM 804 C CA . ASP A 1 100 ? -19.362 -0.372 19.461 1.00 95.81 100 ASP A CA 1
ATOM 805 C C . ASP A 1 100 ? -18.721 -1.621 20.059 1.00 95.81 100 ASP A C 1
ATOM 807 O O . ASP A 1 100 ? -17.959 -2.309 19.378 1.00 95.81 100 ASP A O 1
ATOM 811 N N . PHE A 1 101 ? -19.078 -1.976 21.296 1.00 97.00 101 PHE A N 1
ATOM 812 C CA . PHE A 1 101 ? -18.648 -3.246 21.884 1.00 97.00 101 PHE A CA 1
ATOM 813 C C . PHE A 1 101 ? -19.274 -4.443 21.158 1.00 97.00 101 PHE A C 1
ATOM 815 O O . PHE A 1 101 ? -18.607 -5.459 20.967 1.00 97.00 101 PHE A O 1
ATOM 822 N N . GLY A 1 102 ? -20.521 -4.323 20.692 1.00 96.31 102 GLY A N 1
ATOM 823 C CA . GLY A 1 102 ? -21.153 -5.330 19.839 1.00 96.31 102 GLY A CA 1
ATOM 824 C C . GLY A 1 102 ? -20.398 -5.541 18.524 1.00 96.31 102 GLY A C 1
ATOM 825 O O . GLY A 1 102 ? -20.146 -6.681 18.134 1.00 96.31 102 GLY A O 1
ATOM 826 N N . ALA A 1 103 ? -19.969 -4.458 17.870 1.00 95.38 103 ALA A N 1
ATOM 827 C CA . ALA A 1 103 ? -19.174 -4.514 16.647 1.00 95.38 103 ALA A CA 1
ATOM 828 C C . ALA A 1 103 ? -17.786 -5.135 16.889 1.00 95.38 103 ALA A C 1
ATOM 830 O O . ALA A 1 103 ? -17.341 -5.953 16.083 1.00 95.38 103 ALA A O 1
ATOM 831 N N . LEU A 1 104 ? -17.136 -4.826 18.018 1.00 97.19 104 LEU A N 1
ATOM 832 C CA . LEU A 1 104 ? -15.890 -5.482 18.429 1.00 97.19 104 LEU A CA 1
ATOM 833 C C . LEU A 1 104 ? -16.081 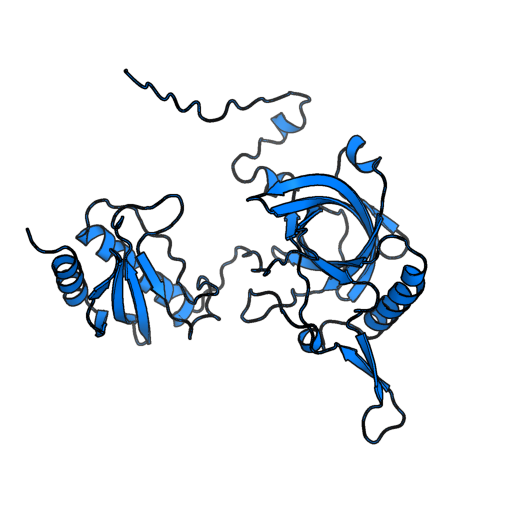-6.992 18.634 1.00 97.19 104 LEU A C 1
ATOM 835 O O . LEU A 1 104 ? -15.307 -7.778 18.090 1.00 97.19 104 LEU A O 1
ATOM 839 N N . LYS A 1 105 ? -17.122 -7.417 19.364 1.00 96.69 105 LYS A N 1
ATOM 840 C CA . LYS A 1 105 ? -17.421 -8.846 19.568 1.00 96.69 105 LYS A CA 1
ATOM 841 C C . LYS A 1 105 ? -17.698 -9.562 18.242 1.00 96.69 105 LYS A C 1
ATOM 843 O O . LYS A 1 105 ? -17.189 -10.658 18.014 1.00 96.69 105 LYS A O 1
ATOM 848 N N . ALA A 1 106 ? -18.455 -8.930 17.342 1.00 95.12 106 ALA A N 1
ATOM 849 C CA . ALA A 1 106 ? -18.718 -9.465 16.008 1.00 95.12 106 ALA A CA 1
ATOM 850 C C . ALA A 1 106 ? -17.429 -9.610 15.181 1.00 95.12 106 ALA A C 1
ATOM 852 O O . ALA A 1 106 ? -17.238 -10.627 14.512 1.00 95.12 106 ALA A O 1
ATOM 853 N N . TRP A 1 107 ? -16.520 -8.633 15.267 1.00 95.06 107 TRP A N 1
ATOM 854 C CA . TRP A 1 107 ? -15.197 -8.714 14.651 1.00 95.06 107 TRP A CA 1
ATOM 855 C C . TRP A 1 107 ? -14.365 -9.870 15.229 1.00 95.06 107 TRP A C 1
ATOM 857 O O . TRP A 1 107 ? -13.814 -10.655 14.456 1.00 95.06 107 TRP A O 1
ATOM 867 N N . MET A 1 108 ? -14.329 -10.039 16.559 1.00 95.94 108 MET A N 1
ATOM 868 C CA . MET A 1 108 ? -13.622 -11.156 17.206 1.00 95.94 108 MET A CA 1
ATOM 869 C C . MET A 1 108 ? -14.161 -12.506 16.722 1.00 95.94 108 MET A C 1
ATOM 871 O O . MET A 1 108 ? -13.390 -13.368 16.300 1.00 95.94 108 MET A O 1
ATOM 875 N N . LEU A 1 109 ? -15.485 -12.676 16.708 1.00 94.94 109 LEU A N 1
ATOM 876 C CA . LEU A 1 109 ? -16.113 -13.903 16.224 1.00 94.94 109 LEU A CA 1
ATOM 877 C C . LEU A 1 109 ? -15.713 -14.209 14.778 1.00 94.94 109 LEU A C 1
ATOM 879 O O . LEU A 1 109 ? -15.324 -15.331 14.456 1.00 94.94 109 LEU A O 1
ATOM 883 N N . LYS A 1 110 ? -15.787 -13.204 13.906 1.00 92.44 110 LYS A N 1
ATOM 884 C CA . LYS A 1 110 ? -15.529 -13.366 12.476 1.00 92.44 110 LYS A CA 1
ATOM 885 C C . LYS A 1 110 ? -14.058 -13.663 12.172 1.00 92.44 110 LYS A C 1
ATOM 887 O O . LYS A 1 110 ? -13.757 -14.604 11.440 1.00 92.44 110 LYS A O 1
ATOM 892 N N . TYR A 1 111 ? -13.138 -12.879 12.729 1.00 91.31 111 TYR A N 1
ATOM 893 C CA . TYR A 1 111 ? -11.740 -12.886 12.288 1.00 91.31 111 TYR A CA 1
ATOM 894 C C . TYR A 1 111 ? -10.780 -13.592 13.245 1.00 91.31 111 TYR A C 1
ATOM 896 O O . TYR A 1 111 ? -9.791 -14.156 12.781 1.00 91.31 111 TYR A O 1
ATOM 904 N N . LEU A 1 112 ? -11.059 -13.615 14.551 1.00 90.81 112 LEU A N 1
ATOM 905 C CA . LEU A 1 112 ? -10.209 -14.319 15.518 1.00 90.81 112 LEU A CA 1
ATOM 906 C C . LEU A 1 112 ? -10.632 -15.770 15.728 1.00 90.81 112 LEU A C 1
ATOM 908 O O . LEU A 1 112 ? -9.768 -16.638 15.848 1.00 90.81 112 LEU A O 1
ATOM 912 N N . ILE A 1 113 ? -11.938 -16.026 15.810 1.00 92.00 113 ILE A N 1
ATOM 913 C CA . ILE A 1 113 ? -12.473 -17.358 16.116 1.00 92.00 113 ILE A CA 1
ATOM 914 C C . ILE A 1 113 ? -12.693 -18.142 14.822 1.00 92.00 113 ILE A C 1
ATOM 916 O O . ILE A 1 113 ? -12.067 -19.178 14.612 1.00 92.00 113 ILE A O 1
ATOM 920 N N . LYS A 1 114 ? -13.513 -17.616 13.905 1.00 91.19 114 LYS A N 1
ATOM 921 C CA . LYS A 1 114 ? -13.827 -18.289 12.632 1.00 91.19 114 LYS A CA 1
ATOM 922 C C . LYS A 1 114 ? -12.733 -18.165 11.570 1.00 91.19 114 LYS A C 1
ATOM 924 O O . LYS A 1 114 ? -12.768 -18.903 10.590 1.00 91.19 114 LYS A O 1
ATOM 929 N N . GLN A 1 115 ? -11.778 -17.249 11.759 1.00 85.19 115 GLN A N 1
ATOM 930 C CA . GLN A 1 115 ? -10.679 -16.967 10.824 1.00 85.19 115 GLN A CA 1
ATOM 931 C C . GLN A 1 115 ? -11.158 -16.732 9.380 1.00 85.19 115 GLN A C 1
ATOM 933 O O . GLN A 1 115 ? -10.502 -17.142 8.421 1.00 85.19 115 GLN A O 1
ATOM 938 N N . GLU A 1 116 ? -12.310 -16.073 9.218 1.00 82.69 116 GLU A N 1
ATOM 939 C CA . GLU A 1 116 ? -12.859 -15.776 7.896 1.00 82.69 116 GLU A CA 1
ATOM 940 C C . GLU A 1 116 ? -11.907 -14.864 7.104 1.00 82.69 116 GLU A C 1
ATOM 942 O O . GLU A 1 116 ? -11.375 -13.871 7.613 1.00 82.69 116 GLU A O 1
ATOM 947 N N . VAL A 1 117 ? -11.700 -15.198 5.830 1.00 69.38 117 VAL A N 1
ATOM 948 C CA . VAL A 1 117 ? -10.936 -14.380 4.882 1.00 69.38 117 VAL A CA 1
ATOM 949 C C . VAL A 1 117 ? -11.927 -13.530 4.097 1.00 69.38 117 VAL A C 1
ATOM 951 O O . VAL A 1 117 ? -12.906 -14.064 3.573 1.00 69.38 117 VAL A O 1
ATOM 954 N N . ASP A 1 118 ? -11.704 -12.215 4.029 1.00 65.62 118 ASP A N 1
ATOM 955 C CA . ASP A 1 118 ? -12.570 -11.354 3.224 1.00 65.62 118 ASP A CA 1
ATOM 956 C C . ASP A 1 118 ? -12.377 -11.685 1.732 1.00 65.62 118 ASP A C 1
ATOM 958 O O . ASP A 1 118 ? -11.235 -11.769 1.271 1.00 65.62 118 ASP A O 1
ATOM 962 N N . PRO A 1 119 ? -13.456 -11.904 0.960 1.00 58.44 119 PRO A N 1
ATOM 963 C CA . PRO A 1 119 ? -13.345 -12.079 -0.483 1.00 58.44 119 PRO A CA 1
ATOM 964 C C . PRO A 1 119 ? -12.903 -10.799 -1.209 1.00 58.44 119 PRO A C 1
ATOM 966 O O . PRO A 1 119 ? -12.458 -10.882 -2.355 1.00 58.44 119 PRO A O 1
ATOM 969 N N . HIS A 1 120 ? -13.037 -9.622 -0.588 1.00 62.06 120 HIS A N 1
ATOM 970 C CA . HIS A 1 120 ? -12.604 -8.362 -1.179 1.00 62.06 120 HIS A CA 1
ATOM 971 C C . HIS A 1 120 ? -11.112 -8.145 -0.943 1.00 62.06 120 HIS A C 1
ATOM 973 O O . HIS A 1 120 ? -10.611 -8.256 0.173 1.00 62.06 120 HIS A O 1
ATOM 979 N N . TYR A 1 121 ? -10.403 -7.796 -2.014 1.00 61.97 121 TYR A N 1
ATOM 980 C CA . TYR A 1 121 ? -9.002 -7.413 -1.933 1.00 61.97 121 TYR A CA 1
ATOM 981 C C . TYR A 1 121 ? -8.854 -6.123 -1.111 1.00 61.97 121 TYR A C 1
ATOM 983 O O . TYR A 1 121 ? -9.336 -5.064 -1.519 1.00 61.97 121 TYR A O 1
ATOM 991 N N . GLU A 1 122 ? -8.173 -6.208 0.030 1.00 65.06 122 GLU A N 1
ATOM 992 C CA . GLU A 1 122 ? -7.691 -5.033 0.751 1.00 65.06 122 GLU A CA 1
ATOM 993 C C . GLU A 1 122 ? -6.361 -4.579 0.148 1.00 65.06 122 GLU A C 1
ATOM 995 O O . GLU A 1 122 ? -5.444 -5.378 -0.047 1.00 65.06 122 GLU A O 1
ATOM 1000 N N . HIS A 1 123 ? -6.245 -3.282 -0.139 1.00 71.12 123 HIS A N 1
ATOM 1001 C CA . HIS A 1 123 ? -4.977 -2.720 -0.582 1.00 71.12 123 HIS A CA 1
ATOM 1002 C C . HIS A 1 123 ? -3.923 -2.838 0.518 1.00 71.12 123 HIS A C 1
ATOM 1004 O O . HIS A 1 123 ? -4.186 -2.572 1.692 1.00 71.12 123 HIS A O 1
ATOM 1010 N N . ILE A 1 124 ? -2.711 -3.193 0.104 1.00 79.38 124 ILE A N 1
ATOM 1011 C CA . ILE A 1 124 ? -1.553 -3.271 0.984 1.00 79.38 124 ILE A CA 1
ATOM 1012 C C . ILE A 1 124 ? -1.243 -1.893 1.548 1.00 79.38 124 ILE A C 1
ATOM 1014 O O . ILE A 1 124 ? -1.293 -0.874 0.856 1.00 79.38 124 ILE A O 1
ATOM 1018 N N . VAL A 1 125 ? -0.921 -1.869 2.836 1.00 76.31 125 VAL A N 1
ATOM 1019 C CA . VAL A 1 125 ? -0.486 -0.663 3.523 1.00 76.31 125 VAL A CA 1
ATOM 1020 C C . VAL A 1 125 ? 0.995 -0.466 3.218 1.00 76.31 125 VAL A C 1
ATOM 1022 O O . VAL A 1 125 ? 1.848 -1.203 3.716 1.00 76.31 125 VAL A O 1
ATOM 1025 N N . VAL A 1 126 ? 1.284 0.538 2.391 1.00 80.25 126 VAL A N 1
ATOM 1026 C CA . VAL A 1 126 ? 2.639 0.913 1.977 1.00 80.25 126 VAL A CA 1
ATOM 1027 C C . VAL A 1 126 ? 3.064 2.190 2.719 1.00 80.25 126 VAL A C 1
ATOM 1029 O O . VAL A 1 126 ? 2.402 3.224 2.575 1.00 80.25 126 VAL A O 1
ATOM 1032 N N . PRO A 1 127 ? 4.158 2.178 3.505 1.00 79.62 127 PRO A N 1
ATOM 1033 C CA . PRO A 1 127 ? 4.650 3.366 4.195 1.00 79.62 127 PRO A CA 1
ATOM 1034 C C . PRO A 1 127 ? 5.392 4.289 3.216 1.00 79.62 127 PRO A C 1
ATOM 1036 O O . PRO A 1 127 ? 6.614 4.253 3.079 1.00 79.62 127 PRO A O 1
ATOM 1039 N N . THR A 1 128 ? 4.640 5.131 2.506 1.00 82.56 128 THR A N 1
ATOM 1040 C CA . THR A 1 128 ? 5.202 6.060 1.513 1.00 82.56 128 THR A CA 1
ATOM 1041 C C . THR A 1 128 ? 6.146 7.072 2.163 1.00 82.56 128 THR A C 1
ATOM 1043 O O . THR A 1 128 ? 5.780 7.724 3.147 1.00 82.56 128 THR A O 1
ATOM 1046 N N . SER A 1 129 ? 7.322 7.266 1.573 1.00 77.38 129 SER A N 1
ATOM 1047 C CA . SER A 1 129 ? 8.360 8.174 2.064 1.00 77.38 129 SER A CA 1
ATOM 1048 C C . SER A 1 129 ? 8.626 9.302 1.071 1.00 77.38 129 SER A C 1
ATOM 1050 O O . SER A 1 129 ? 8.575 9.104 -0.135 1.00 77.38 129 SER A O 1
ATOM 1052 N N . ALA A 1 130 ? 8.938 10.501 1.569 1.00 80.81 130 ALA A N 1
ATOM 1053 C CA . ALA A 1 130 ? 9.434 11.575 0.711 1.00 80.81 130 ALA A CA 1
ATOM 1054 C C . ALA A 1 130 ? 10.941 11.395 0.491 1.00 80.81 130 ALA A C 1
ATOM 1056 O O . ALA A 1 130 ? 11.710 11.379 1.454 1.00 80.81 130 ALA A O 1
ATOM 1057 N N . VAL A 1 131 ? 11.378 11.319 -0.762 1.00 78.12 131 VAL A N 1
ATOM 1058 C CA . VAL A 1 131 ? 12.800 11.242 -1.111 1.00 78.12 131 VAL A CA 1
ATOM 1059 C C . VAL A 1 131 ? 13.311 12.658 -1.358 1.00 78.12 131 VAL A C 1
ATOM 1061 O O . VAL A 1 131 ? 12.820 13.362 -2.239 1.00 78.12 131 VAL A O 1
ATOM 1064 N N . ASN A 1 132 ? 14.283 13.108 -0.559 1.00 80.00 132 ASN A N 1
ATOM 1065 C CA . ASN A 1 132 ? 14.819 14.477 -0.616 1.00 80.00 132 ASN A CA 1
ATOM 1066 C C . ASN A 1 132 ? 13.727 15.568 -0.514 1.00 80.00 132 ASN A C 1
ATOM 1068 O O . ASN A 1 132 ? 13.779 16.588 -1.197 1.00 80.00 132 ASN A O 1
ATOM 1072 N N . GLY A 1 133 ? 12.711 15.336 0.328 1.00 82.44 133 GLY A N 1
ATOM 1073 C CA . GLY A 1 133 ? 11.600 16.271 0.550 1.00 82.44 133 GLY A CA 1
ATOM 1074 C C . GLY A 1 133 ? 10.532 16.285 -0.550 1.00 82.44 133 GLY A C 1
ATOM 1075 O O . GLY A 1 133 ? 9.608 17.096 -0.485 1.00 82.44 133 GLY A O 1
ATOM 1076 N N . VAL A 1 134 ? 10.631 15.391 -1.540 1.00 85.75 134 VAL A N 1
ATOM 1077 C CA . VAL A 1 134 ? 9.666 15.255 -2.636 1.00 85.75 134 VAL A CA 1
ATOM 1078 C C . VAL A 1 134 ? 8.968 13.904 -2.542 1.00 85.75 134 VAL A C 1
ATOM 1080 O O . VAL A 1 134 ? 9.625 12.870 -2.458 1.00 85.75 134 VAL A O 1
ATOM 1083 N N . LYS A 1 135 ? 7.636 13.912 -2.577 1.00 90.69 135 LYS A N 1
ATOM 1084 C CA . LYS A 1 135 ? 6.824 12.706 -2.772 1.00 90.69 135 LYS A CA 1
ATOM 1085 C C . LYS A 1 135 ? 6.615 12.448 -4.256 1.00 90.69 135 LYS A C 1
ATOM 1087 O O . LYS A 1 135 ? 6.399 13.390 -5.020 1.00 90.69 135 LYS A O 1
ATOM 1092 N N . SER A 1 136 ? 6.624 11.188 -4.652 1.00 92.44 136 SER A N 1
ATOM 1093 C CA . SER A 1 136 ? 6.308 10.753 -6.006 1.00 92.44 136 SER A CA 1
ATOM 1094 C C . SER A 1 136 ? 5.037 9.907 -5.988 1.00 92.44 136 SER A C 1
ATOM 1096 O O . SER A 1 136 ? 4.872 9.027 -5.147 1.00 92.44 136 SER A O 1
ATOM 1098 N N . VAL A 1 137 ? 4.144 10.158 -6.942 1.00 94.62 137 VAL A N 1
ATOM 1099 C CA . VAL A 1 137 ? 2.930 9.361 -7.146 1.00 94.62 137 VAL A CA 1
ATOM 1100 C C . VAL A 1 137 ? 2.925 8.849 -8.578 1.00 94.62 137 VAL A C 1
ATOM 1102 O O . VAL A 1 137 ? 3.014 9.655 -9.500 1.00 94.62 137 VAL A O 1
ATOM 1105 N N . MET A 1 138 ? 2.806 7.540 -8.783 1.00 96.56 138 MET A N 1
ATOM 1106 C CA . MET A 1 138 ? 2.641 6.937 -10.108 1.00 96.56 138 MET A CA 1
ATOM 1107 C C . MET A 1 138 ? 1.183 6.552 -10.341 1.00 96.56 138 MET A C 1
ATOM 1109 O O . MET A 1 138 ? 0.637 5.672 -9.676 1.00 96.56 138 MET A O 1
ATOM 1113 N N . LEU A 1 139 ? 0.551 7.187 -11.317 1.00 96.44 139 LEU A N 1
ATOM 1114 C CA . LEU A 1 139 ? -0.764 6.798 -11.800 1.00 96.44 139 LEU A CA 1
ATOM 1115 C C . LEU A 1 139 ? -0.603 5.731 -12.884 1.00 96.44 139 LEU A C 1
ATOM 1117 O O . LEU A 1 139 ? 0.252 5.852 -13.759 1.00 96.44 139 LEU A O 1
ATOM 1121 N N . PHE A 1 140 ? -1.446 4.706 -12.865 1.00 95.38 140 PHE A N 1
ATOM 1122 C CA . PHE A 1 140 ? -1.474 3.6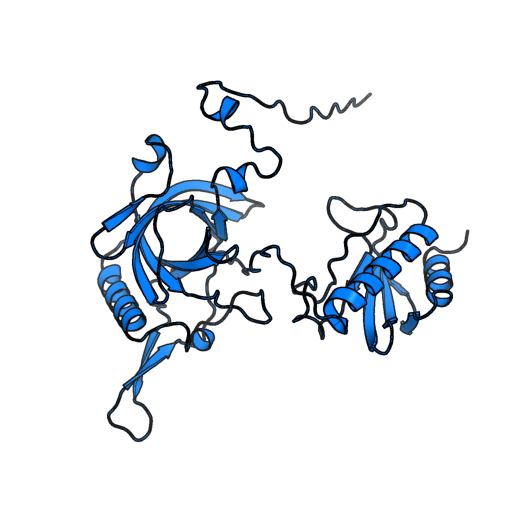76 -13.904 1.00 95.38 140 PHE A CA 1
ATOM 1123 C C . PHE A 1 140 ? -2.912 3.319 -14.283 1.00 95.38 140 PHE A C 1
ATOM 1125 O O . PHE A 1 140 ? -3.844 3.590 -13.530 1.00 95.38 140 PHE A O 1
ATOM 1132 N N . THR A 1 141 ? -3.093 2.722 -15.456 1.00 93.06 141 THR A N 1
ATOM 1133 C CA . THR A 1 141 ? -4.376 2.171 -15.932 1.00 93.06 141 THR A CA 1
ATOM 1134 C C . THR A 1 141 ? -4.201 0.706 -16.311 1.00 93.06 141 THR A C 1
ATOM 1136 O O . THR A 1 141 ? -3.098 0.163 -16.197 1.00 93.06 141 THR A O 1
ATOM 1139 N N . GLU A 1 142 ? -5.279 0.050 -16.739 1.00 88.31 142 GLU A N 1
ATOM 1140 C CA . GLU A 1 142 ? -5.243 -1.354 -17.127 1.00 88.31 142 GLU A CA 1
ATOM 1141 C C . GLU A 1 142 ? -4.247 -1.599 -18.270 1.00 88.31 142 GLU A C 1
ATOM 1143 O O . GLU A 1 142 ? -4.149 -0.822 -19.224 1.00 88.31 142 GLU A O 1
ATOM 1148 N N . LEU A 1 143 ? -3.552 -2.733 -18.192 1.00 90.12 143 LEU A N 1
ATOM 1149 C CA . LEU A 1 143 ? -2.693 -3.262 -19.246 1.00 90.12 143 LEU A CA 1
ATOM 1150 C C . LEU A 1 143 ? -3.371 -4.496 -19.841 1.00 90.12 143 LEU A C 1
ATOM 1152 O O . LEU A 1 143 ? -3.822 -5.369 -19.103 1.00 90.12 143 LEU A O 1
ATOM 1156 N N . ASP A 1 144 ? -3.427 -4.591 -21.169 1.00 88.69 144 ASP A N 1
ATOM 1157 C CA . ASP A 1 144 ? -3.955 -5.778 -21.854 1.00 88.69 144 ASP A CA 1
ATOM 1158 C C . ASP A 1 144 ? -2.864 -6.855 -21.977 1.00 88.69 144 ASP A C 1
ATOM 1160 O O . ASP A 1 144 ? -2.335 -7.143 -23.055 1.00 88.69 144 ASP A O 1
ATOM 1164 N N . HIS A 1 145 ? -2.430 -7.371 -20.824 1.00 90.94 145 HIS A N 1
ATOM 1165 C CA . HIS A 1 145 ? -1.393 -8.390 -20.736 1.00 90.94 145 HIS A CA 1
ATOM 1166 C C . HIS A 1 145 ? -1.504 -9.226 -19.459 1.00 90.94 145 HIS A C 1
ATOM 1168 O O . HIS A 1 145 ? -1.801 -8.713 -18.384 1.00 90.94 145 HIS A O 1
ATOM 1174 N N . SER A 1 146 ? -1.205 -10.521 -19.581 1.00 90.25 146 SER A N 1
ATOM 1175 C CA . SER A 1 146 ? -1.107 -11.445 -18.453 1.00 90.25 146 SER A CA 1
ATOM 1176 C C . SER A 1 146 ? 0.362 -11.744 -18.180 1.00 90.25 146 SER A C 1
ATOM 1178 O O . SER A 1 146 ? 1.022 -12.412 -18.977 1.00 90.25 146 SER A O 1
ATOM 1180 N N . PHE A 1 147 ? 0.858 -11.221 -17.062 1.00 92.25 147 PHE A N 1
ATOM 1181 C CA . PHE A 1 147 ? 2.228 -11.422 -16.604 1.00 92.25 147 PHE A CA 1
ATOM 1182 C C . PHE A 1 147 ? 2.353 -12.720 -15.802 1.00 92.25 147 PHE A C 1
ATOM 1184 O O . PHE A 1 147 ? 1.401 -13.192 -15.175 1.00 92.25 147 PHE A O 1
ATOM 1191 N N . LYS A 1 148 ? 3.554 -13.292 -15.803 1.00 92.38 148 LYS A N 1
ATOM 1192 C CA . LYS A 1 148 ? 3.931 -14.464 -15.013 1.00 92.38 148 LYS A CA 1
ATOM 1193 C C . LYS A 1 148 ? 4.885 -14.067 -13.898 1.00 92.38 148 LYS A C 1
ATOM 1195 O O . LYS A 1 148 ? 5.611 -13.081 -13.992 1.00 92.38 148 LYS A O 1
ATOM 1200 N N . ASN A 1 149 ? 4.897 -14.871 -12.837 1.00 93.75 149 ASN A N 1
ATOM 1201 C CA . ASN A 1 149 ? 5.853 -14.698 -11.751 1.00 93.75 149 ASN A CA 1
ATOM 1202 C C . ASN A 1 149 ? 7.290 -14.704 -12.290 1.00 93.75 149 ASN A C 1
ATOM 1204 O O . ASN A 1 149 ? 7.681 -15.634 -12.999 1.00 93.75 149 ASN A O 1
ATOM 1208 N N . GLY A 1 150 ? 8.062 -13.687 -11.924 1.00 93.56 150 GLY A N 1
ATOM 1209 C CA . GLY A 1 150 ? 9.430 -13.498 -12.378 1.00 93.56 150 GLY A CA 1
ATOM 1210 C C . GLY A 1 150 ? 9.563 -12.787 -13.724 1.00 93.56 150 GLY A C 1
ATOM 1211 O O . GLY A 1 150 ? 10.696 -12.635 -14.173 1.00 93.56 150 GLY A O 1
ATOM 1212 N N . ASP A 1 151 ? 8.476 -12.335 -14.359 1.00 95.38 151 ASP A N 1
ATOM 1213 C CA . ASP A 1 151 ? 8.579 -11.445 -15.518 1.00 95.38 151 ASP A CA 1
ATOM 1214 C C . ASP A 1 151 ? 9.176 -10.103 -15.077 1.00 95.38 151 ASP A C 1
ATOM 1216 O O . ASP A 1 151 ? 8.757 -9.509 -14.085 1.00 95.38 151 ASP A O 1
ATOM 1220 N N . PHE A 1 152 ? 10.166 -9.609 -15.811 1.00 96.44 152 PHE A N 1
ATOM 1221 C CA . PHE A 1 152 ? 10.783 -8.310 -15.566 1.00 96.44 152 PHE A CA 1
ATOM 1222 C C . PHE A 1 152 ? 11.206 -7.672 -16.883 1.00 96.44 152 PHE A C 1
ATOM 1224 O O . PHE A 1 152 ? 11.425 -8.348 -17.890 1.00 96.44 152 PHE A O 1
ATOM 1231 N N . GLY A 1 153 ? 11.358 -6.355 -16.869 1.00 95.31 153 GLY A N 1
ATOM 1232 C CA . GLY A 1 153 ? 11.717 -5.596 -18.058 1.00 95.31 153 GLY A CA 1
ATOM 1233 C C . GLY A 1 153 ? 11.729 -4.103 -17.790 1.00 95.31 153 GLY A C 1
ATOM 1234 O O . GLY A 1 153 ? 11.789 -3.663 -16.638 1.00 95.31 153 GLY A O 1
ATOM 1235 N N . LYS A 1 154 ? 11.708 -3.314 -18.861 1.00 95.31 154 LYS A N 1
ATOM 1236 C CA . LYS A 1 154 ? 11.651 -1.857 -18.772 1.00 95.31 154 LYS A CA 1
ATOM 1237 C C . LYS A 1 154 ? 10.218 -1.372 -18.632 1.00 95.31 154 LYS A C 1
ATOM 1239 O O . LYS A 1 154 ? 9.273 -2.030 -19.061 1.00 95.31 154 LYS A O 1
ATOM 1244 N N . ILE A 1 155 ? 10.087 -0.187 -18.060 1.00 96.31 155 ILE A N 1
ATOM 1245 C CA . ILE A 1 155 ? 8.864 0.607 -18.126 1.00 96.31 155 ILE A CA 1
ATOM 1246 C C . ILE A 1 155 ? 9.185 1.956 -18.744 1.00 96.31 155 ILE A C 1
ATOM 1248 O O . ILE A 1 155 ? 10.297 2.468 -18.574 1.00 96.31 155 ILE A O 1
ATOM 1252 N N . GLU A 1 156 ? 8.190 2.550 -19.387 1.00 95.94 156 GLU A N 1
ATOM 1253 C CA . GLU A 1 156 ? 8.208 3.960 -19.745 1.00 95.94 156 GLU A CA 1
ATOM 1254 C C . GLU A 1 156 ? 7.159 4.707 -18.928 1.00 95.94 156 GLU A C 1
ATOM 1256 O O . GLU A 1 156 ? 6.041 4.227 -18.737 1.00 95.94 156 GLU A O 1
ATOM 1261 N N . PHE A 1 157 ? 7.503 5.891 -18.436 1.00 96.50 157 PHE A N 1
ATOM 1262 C CA . PHE A 1 157 ? 6.593 6.737 -17.667 1.00 96.50 157 PHE A CA 1
ATOM 1263 C C . PHE A 1 157 ? 6.849 8.214 -17.958 1.00 96.50 157 PHE A C 1
ATOM 1265 O O . PHE A 1 157 ? 7.944 8.585 -18.362 1.00 96.50 157 PHE A O 1
ATOM 1272 N N . SER A 1 158 ? 5.861 9.074 -17.734 1.00 96.25 158 SER A N 1
ATOM 1273 C CA . SER A 1 158 ? 5.974 10.518 -17.982 1.00 96.25 158 SER A CA 1
ATOM 1274 C C . SER A 1 158 ? 5.652 11.313 -16.727 1.00 96.25 158 SER A C 1
ATOM 1276 O O . SER A 1 158 ? 4.821 10.892 -15.926 1.00 96.25 158 SER A O 1
ATOM 1278 N N . GLU A 1 159 ? 6.285 12.473 -16.548 1.00 95.00 159 GLU A N 1
ATOM 1279 C CA . GLU A 1 159 ? 5.909 13.411 -15.485 1.00 95.00 159 GLU A CA 1
ATOM 1280 C C . GLU A 1 159 ? 4.660 14.184 -15.911 1.00 95.00 159 GLU A C 1
ATOM 1282 O O . GLU A 1 159 ? 4.699 14.953 -16.865 1.00 95.00 159 GLU A O 1
ATOM 1287 N N . LEU A 1 160 ? 3.548 13.976 -15.203 1.00 94.25 160 LEU A N 1
ATOM 1288 C CA . LEU A 1 160 ? 2.284 14.654 -15.471 1.00 94.25 160 LEU A CA 1
ATOM 1289 C C . LEU A 1 160 ? 2.313 16.096 -14.957 1.00 94.25 160 LEU A C 1
ATOM 1291 O O . LEU A 1 160 ? 1.993 17.029 -15.690 1.00 94.25 160 LEU A O 1
ATOM 1295 N N . GLN A 1 161 ? 2.658 16.268 -13.679 1.00 91.81 161 GLN A N 1
ATOM 1296 C CA . GLN A 1 161 ? 2.682 17.574 -13.023 1.00 91.81 161 GLN A CA 1
ATOM 1297 C C . GLN A 1 161 ? 3.440 17.524 -11.690 1.00 91.81 161 GLN A C 1
ATOM 1299 O O . GLN A 1 161 ? 3.382 16.529 -10.964 1.00 91.81 161 GLN A O 1
ATOM 1304 N N . ALA A 1 162 ? 4.060 18.643 -11.313 1.00 90.62 162 ALA A N 1
ATOM 1305 C CA . ALA A 1 162 ? 4.539 18.903 -9.958 1.00 90.62 162 ALA A CA 1
ATOM 1306 C C . ALA A 1 162 ? 3.592 19.863 -9.210 1.00 90.62 162 ALA A C 1
ATOM 1308 O O . ALA A 1 162 ? 3.166 20.882 -9.754 1.00 90.62 162 ALA A O 1
ATOM 1309 N N . GLY A 1 163 ? 3.282 19.556 -7.949 1.00 89.88 163 GLY A N 1
ATOM 1310 C CA . GLY A 1 163 ? 2.400 20.349 -7.090 1.00 89.88 163 GLY A CA 1
ATOM 1311 C C . GLY A 1 163 ? 2.754 20.230 -5.606 1.00 89.88 163 GLY A C 1
ATOM 1312 O O . GLY A 1 163 ? 3.841 19.776 -5.247 1.00 89.88 163 GLY A O 1
ATOM 1313 N N . LYS A 1 164 ? 1.835 20.646 -4.728 1.00 87.00 164 LYS A N 1
ATOM 1314 C CA . LYS A 1 164 ? 1.957 20.489 -3.272 1.00 87.00 164 LYS A CA 1
ATOM 1315 C C . LYS A 1 164 ? 0.716 19.811 -2.706 1.00 87.00 164 LYS A C 1
ATOM 1317 O O . LYS A 1 164 ? -0.398 20.239 -2.989 1.00 87.00 164 LYS A O 1
ATOM 1322 N N . VAL A 1 165 ? 0.916 18.793 -1.875 1.00 80.31 165 VAL A N 1
ATOM 1323 C CA . VAL A 1 165 ? -0.147 18.105 -1.132 1.00 80.31 165 VAL A CA 1
ATOM 1324 C C . VAL A 1 165 ? 0.203 18.188 0.346 1.00 80.31 165 VAL A C 1
ATOM 1326 O O . VAL A 1 165 ? 1.246 17.680 0.751 1.00 80.31 165 VAL A O 1
ATOM 1329 N N . LYS A 1 166 ? -0.651 18.839 1.150 1.00 80.38 166 LYS A N 1
ATOM 1330 C CA . LYS A 1 166 ? -0.399 19.086 2.586 1.00 80.38 166 LYS A CA 1
ATOM 1331 C C . LYS A 1 166 ? 1.003 19.678 2.829 1.00 80.38 166 LYS A C 1
ATOM 1333 O O . LYS A 1 166 ? 1.780 19.141 3.608 1.00 80.38 166 LYS A O 1
ATOM 1338 N N . ASP A 1 167 ? 1.342 20.716 2.062 1.00 82.69 167 ASP A N 1
ATOM 1339 C CA . ASP A 1 167 ? 2.641 21.413 2.055 1.00 82.69 167 ASP A CA 1
ATOM 1340 C C . ASP A 1 167 ? 3.874 20.602 1.620 1.00 82.69 167 ASP A C 1
ATOM 1342 O O . ASP A 1 167 ? 4.972 21.153 1.528 1.00 82.69 167 ASP A O 1
ATOM 1346 N N . VAL A 1 168 ? 3.709 19.334 1.240 1.00 85.12 168 VAL A N 1
ATOM 1347 C CA . VAL A 1 168 ? 4.793 18.503 0.704 1.00 85.12 168 VAL A CA 1
ATOM 1348 C C . VAL A 1 168 ? 4.816 18.586 -0.818 1.00 85.12 168 VAL A C 1
ATOM 1350 O O . VAL A 1 168 ? 3.798 18.362 -1.483 1.00 85.12 168 VAL A O 1
ATOM 1353 N N . VAL A 1 169 ? 5.985 18.888 -1.390 1.00 90.50 169 VAL A N 1
ATOM 1354 C CA . VAL A 1 169 ? 6.178 18.879 -2.847 1.00 90.50 169 VAL A CA 1
ATOM 1355 C C . VAL A 1 169 ? 5.906 17.473 -3.364 1.00 90.50 169 VAL A C 1
ATOM 1357 O O . VAL A 1 169 ? 6.505 16.507 -2.901 1.00 90.50 169 VAL A O 1
ATOM 1360 N N . THR A 1 170 ? 4.987 17.361 -4.315 1.00 92.00 170 THR A N 1
ATOM 1361 C CA . THR A 1 170 ? 4.528 16.085 -4.862 1.00 92.00 170 THR A CA 1
ATOM 1362 C C . THR A 1 170 ? 4.650 16.113 -6.378 1.00 92.00 170 THR A C 1
ATOM 1364 O O . THR A 1 170 ? 4.095 17.002 -7.025 1.00 92.00 170 THR A O 1
ATOM 1367 N N . ARG A 1 171 ? 5.377 15.153 -6.952 1.00 93.75 171 ARG A N 1
ATOM 1368 C CA . ARG A 1 171 ? 5.461 14.932 -8.399 1.00 93.75 171 ARG A CA 1
ATOM 1369 C C . ARG A 1 171 ? 4.576 13.764 -8.790 1.00 93.75 171 ARG A C 1
ATOM 1371 O O . ARG A 1 171 ? 4.698 12.675 -8.238 1.00 93.75 171 ARG A O 1
ATOM 1378 N N . THR A 1 172 ? 3.694 14.007 -9.745 1.00 95.56 172 THR A N 1
ATOM 1379 C CA . THR A 1 172 ? 2.787 12.999 -10.283 1.00 95.56 172 THR A CA 1
ATOM 1380 C C . THR A 1 172 ? 3.328 12.510 -11.612 1.00 95.56 172 THR A C 1
ATOM 1382 O O . THR A 1 172 ? 3.650 13.313 -12.486 1.00 95.56 172 THR A O 1
ATOM 1385 N N . TYR A 1 173 ? 3.391 11.197 -11.765 1.00 96.44 173 TYR A N 1
ATOM 1386 C CA . TYR A 1 173 ? 3.811 10.504 -12.969 1.00 96.44 173 TYR A CA 1
ATOM 1387 C C . TYR A 1 173 ? 2.668 9.641 -13.496 1.00 96.44 173 TYR A C 1
ATOM 1389 O O . TYR A 1 173 ? 1.770 9.263 -12.745 1.00 96.44 173 TYR A O 1
ATOM 1397 N N . ILE A 1 174 ? 2.714 9.322 -14.783 1.00 97.25 174 ILE A N 1
ATOM 1398 C CA . ILE A 1 174 ? 1.828 8.353 -15.429 1.00 97.25 174 ILE A CA 1
ATOM 1399 C C . ILE A 1 174 ? 2.671 7.222 -16.016 1.00 97.25 174 ILE A C 1
ATOM 1401 O O . ILE A 1 174 ? 3.636 7.477 -16.739 1.00 97.25 174 ILE A O 1
ATOM 1405 N N . LEU A 1 175 ? 2.319 5.974 -15.713 1.00 97.75 175 LEU A N 1
ATOM 1406 C CA . LEU A 1 175 ? 2.913 4.800 -16.349 1.00 97.75 175 LEU A CA 1
ATOM 1407 C C . LEU A 1 175 ? 2.420 4.738 -17.795 1.00 97.75 175 LEU A C 1
ATOM 1409 O O . LEU A 1 175 ? 1.220 4.642 -18.014 1.00 97.75 175 LEU A O 1
ATOM 1413 N N . GLN A 1 176 ? 3.318 4.809 -18.771 1.00 96.88 176 GLN A N 1
ATOM 1414 C CA . GLN A 1 176 ? 2.965 4.797 -20.193 1.00 96.88 176 GLN A CA 1
ATOM 1415 C C . GLN A 1 176 ? 2.906 3.375 -20.730 1.00 96.88 176 GLN A C 1
ATOM 1417 O O . GLN A 1 176 ? 1.944 2.997 -21.399 1.00 96.88 176 GLN A O 1
ATOM 1422 N N . SER A 1 177 ? 3.937 2.583 -20.443 1.00 96.62 177 SER A N 1
ATOM 1423 C CA . SER A 1 177 ? 4.049 1.230 -20.968 1.00 96.62 177 SER A CA 1
ATOM 1424 C C . SER A 1 177 ? 4.991 0.350 -20.156 1.00 96.62 177 SER A C 1
ATOM 1426 O O . SER A 1 177 ? 5.807 0.822 -19.360 1.00 96.62 177 SER A O 1
ATOM 1428 N N . VAL A 1 178 ? 4.852 -0.955 -20.373 1.00 96.56 178 VAL A N 1
ATOM 1429 C CA . VAL A 1 178 ? 5.660 -2.016 -19.776 1.00 96.56 178 VAL A CA 1
ATOM 1430 C C . VAL A 1 178 ? 6.168 -2.934 -20.888 1.00 96.56 178 VAL A C 1
ATOM 1432 O O . VAL A 1 178 ? 5.402 -3.358 -21.754 1.00 96.56 178 VAL A O 1
ATOM 1435 N N . GLU A 1 179 ? 7.458 -3.257 -20.879 1.00 95.19 179 GLU A N 1
ATOM 1436 C CA . GLU A 1 179 ? 8.075 -4.172 -21.842 1.00 95.19 179 GLU A CA 1
ATOM 1437 C C . GLU A 1 179 ? 7.898 -5.631 -21.398 1.00 95.19 179 GLU A C 1
ATOM 1439 O O . GLU A 1 179 ? 8.480 -6.064 -20.406 1.00 95.19 179 GLU A O 1
ATOM 1444 N N . ALA A 1 180 ? 7.136 -6.419 -22.153 1.00 90.44 180 ALA A N 1
ATOM 1445 C CA . ALA A 1 180 ? 6.958 -7.853 -21.938 1.00 90.44 180 ALA A CA 1
ATOM 1446 C C . ALA A 1 180 ? 7.610 -8.646 -23.086 1.00 90.44 180 ALA A C 1
ATOM 1448 O O . ALA A 1 180 ? 7.050 -8.821 -24.178 1.00 90.44 180 ALA A O 1
ATOM 1449 N N . GLY A 1 181 ? 8.836 -9.123 -22.858 1.00 85.25 181 GLY A N 1
ATOM 1450 C CA . GLY A 1 181 ? 9.627 -9.826 -23.867 1.00 85.25 181 GLY A CA 1
ATOM 1451 C C . GLY A 1 181 ? 10.064 -8.902 -25.007 1.00 85.25 181 GLY A C 1
ATOM 1452 O O . GLY A 1 181 ? 10.977 -8.113 -24.840 1.00 85.25 181 GLY A O 1
ATOM 1453 N N . LYS A 1 182 ? 9.445 -9.024 -26.190 1.00 83.81 182 LYS A N 1
ATOM 1454 C CA . LYS A 1 182 ? 9.704 -8.142 -27.354 1.00 83.81 182 LYS A CA 1
ATOM 1455 C C . LYS A 1 182 ? 8.555 -7.174 -27.643 1.00 83.81 182 LYS A C 1
ATOM 1457 O O . LYS A 1 182 ? 8.531 -6.555 -28.704 1.00 83.81 182 LYS A O 1
ATOM 1462 N N . LYS A 1 183 ? 7.550 -7.133 -26.768 1.00 91.31 183 LYS A N 1
ATOM 1463 C CA . LYS A 1 183 ? 6.345 -6.328 -26.949 1.00 91.31 183 LYS A CA 1
ATOM 1464 C C . LYS A 1 183 ? 6.319 -5.219 -25.916 1.00 91.31 183 LYS A C 1
ATOM 1466 O O . LYS A 1 183 ? 6.580 -5.457 -24.743 1.00 91.31 183 LYS A O 1
ATOM 1471 N N . GLU A 1 184 ? 5.939 -4.038 -26.365 1.00 93.88 184 GLU A N 1
ATOM 1472 C CA . GLU A 1 184 ? 5.555 -2.944 -25.491 1.00 93.88 184 GLU A CA 1
ATOM 1473 C C . GLU A 1 184 ? 4.047 -3.040 -25.234 1.00 93.88 184 GLU A C 1
ATOM 1475 O O . GLU A 1 184 ? 3.256 -3.140 -26.175 1.00 93.88 184 GLU A O 1
ATOM 1480 N N . ILE A 1 185 ? 3.654 -3.063 -23.963 1.00 95.06 185 ILE A N 1
ATOM 1481 C CA . ILE A 1 185 ? 2.258 -3.087 -23.529 1.00 95.06 185 ILE A CA 1
ATOM 1482 C C . ILE A 1 185 ? 1.924 -1.706 -22.977 1.00 95.06 185 ILE A C 1
ATOM 1484 O O . ILE A 1 185 ? 2.462 -1.307 -21.947 1.00 95.06 185 ILE A O 1
ATOM 1488 N N . SER A 1 186 ? 1.053 -0.969 -23.661 1.00 94.56 186 SER A N 1
ATOM 1489 C CA . SER A 1 186 ? 0.692 0.398 -23.279 1.00 94.56 186 SER A CA 1
ATOM 1490 C C . SER A 1 186 ? -0.462 0.442 -22.278 1.00 94.56 186 SER A C 1
ATOM 1492 O O . SER A 1 186 ? -1.432 -0.310 -22.391 1.00 94.56 186 SER A O 1
ATOM 1494 N N . CYS A 1 187 ? -0.380 1.380 -21.339 1.00 93.81 187 CYS A N 1
ATOM 1495 C CA . CYS A 1 187 ? -1.501 1.809 -20.513 1.00 93.81 187 CYS A CA 1
ATOM 1496 C C . CYS A 1 187 ? -2.566 2.523 -21.365 1.00 93.81 187 CYS A C 1
ATOM 1498 O O . CYS A 1 187 ? -2.275 3.133 -22.397 1.00 93.81 187 CYS A O 1
ATOM 1500 N N . LYS A 1 188 ? -3.824 2.476 -20.921 1.00 92.25 188 LYS A N 1
ATOM 1501 C CA . LYS A 1 188 ? -4.997 2.999 -21.641 1.00 92.25 188 LYS A CA 1
ATOM 1502 C C . LYS A 1 188 ? -5.209 4.503 -21.447 1.00 92.25 188 LYS A C 1
ATOM 1504 O O . LYS A 1 188 ? -6.313 4.957 -21.147 1.00 92.25 188 LYS A O 1
ATOM 1509 N N . TRP A 1 189 ? -4.164 5.304 -21.634 1.00 93.00 189 TRP A N 1
ATOM 1510 C CA . TRP A 1 189 ? -4.305 6.758 -21.609 1.00 93.00 189 TRP A CA 1
ATOM 1511 C C . TRP A 1 189 ? -4.798 7.319 -22.942 1.00 93.00 189 TRP A C 1
ATOM 1513 O O . TRP A 1 189 ? -4.624 6.725 -24.008 1.00 93.00 189 TRP A O 1
ATOM 1523 N N . SER A 1 190 ? -5.394 8.512 -22.887 1.00 88.88 190 SER A N 1
ATOM 1524 C CA . SER A 1 190 ? -5.718 9.267 -24.098 1.00 88.88 190 SER A CA 1
ATOM 1525 C C . SER A 1 190 ? -4.445 9.686 -24.847 1.00 88.88 190 SER A C 1
ATOM 1527 O O . SER A 1 190 ? -3.376 9.843 -24.253 1.00 88.88 190 SER A O 1
ATOM 1529 N N . GLY A 1 191 ? -4.563 9.927 -26.157 1.00 88.88 191 GLY A N 1
ATOM 1530 C CA . GLY A 1 191 ? -3.415 10.261 -27.009 1.00 88.88 191 GLY A CA 1
ATOM 1531 C C . GLY A 1 191 ? -2.608 11.482 -26.549 1.00 88.88 191 GLY A C 1
ATOM 1532 O O . GLY A 1 191 ? -1.398 11.509 -26.743 1.00 88.88 191 GLY A O 1
ATOM 1533 N N . MET A 1 192 ? -3.249 12.451 -25.885 1.00 90.81 192 MET A N 1
ATOM 1534 C CA . MET A 1 192 ? -2.571 13.627 -25.325 1.00 90.81 192 MET A CA 1
ATOM 1535 C C . MET A 1 192 ? -1.530 13.243 -24.267 1.00 90.81 192 MET A C 1
ATOM 1537 O O . MET A 1 192 ? -0.439 13.802 -24.251 1.00 90.81 192 MET A O 1
ATOM 1541 N N . TYR A 1 193 ? -1.853 12.275 -23.408 1.00 92.31 193 TYR A N 1
ATOM 1542 C CA . TYR A 1 193 ? -0.947 11.807 -22.361 1.00 92.31 193 TYR A CA 1
ATOM 1543 C C . TYR A 1 193 ? 0.133 10.878 -22.921 1.00 92.31 193 TYR A C 1
ATOM 1545 O O . TYR A 1 193 ? 1.287 10.982 -22.521 1.00 92.31 193 TYR A O 1
ATOM 1553 N N . ASN A 1 194 ? -0.199 10.034 -23.902 1.00 90.06 194 ASN A N 1
ATOM 1554 C CA . ASN A 1 194 ? 0.771 9.127 -24.536 1.00 90.06 194 ASN A CA 1
ATOM 1555 C C . ASN A 1 194 ? 1.895 9.859 -25.293 1.00 90.06 194 ASN A C 1
ATOM 1557 O O . ASN A 1 194 ? 2.954 9.282 -25.529 1.00 90.06 194 ASN A O 1
ATOM 1561 N N . ALA A 1 195 ? 1.667 11.115 -25.693 1.00 92.56 195 ALA A N 1
ATOM 1562 C CA . ALA A 1 195 ? 2.626 11.934 -26.435 1.00 92.56 195 ALA A CA 1
ATOM 1563 C C . ALA A 1 195 ? 3.648 12.672 -25.546 1.00 92.56 195 ALA A C 1
ATOM 1565 O O . ALA A 1 195 ? 4.490 13.405 -26.066 1.00 92.56 195 ALA A O 1
ATOM 1566 N N . MET A 1 196 ? 3.559 12.532 -24.221 1.00 94.88 196 MET A N 1
ATOM 1567 C CA . MET A 1 196 ? 4.443 13.218 -23.277 1.00 94.88 196 MET A CA 1
ATOM 1568 C C . MET A 1 196 ? 5.876 12.666 -23.314 1.00 94.88 196 MET A C 1
ATOM 1570 O O . MET A 1 196 ? 6.109 11.528 -23.722 1.00 94.88 196 MET A O 1
ATOM 1574 N N . GLU A 1 197 ? 6.842 13.469 -22.856 1.00 93.69 197 GLU A N 1
ATOM 1575 C CA . GLU A 1 197 ? 8.232 13.025 -22.697 1.00 93.69 197 GLU A CA 1
ATOM 1576 C C . GLU A 1 197 ? 8.297 11.808 -21.766 1.00 93.69 197 GLU A C 1
ATOM 1578 O O . GLU A 1 197 ? 7.638 11.772 -20.722 1.00 93.69 197 GLU A O 1
ATOM 1583 N N . LYS A 1 198 ? 9.070 10.796 -22.165 1.00 92.94 198 LYS A N 1
ATOM 1584 C CA . LYS A 1 198 ? 9.135 9.512 -21.474 1.00 92.94 198 LYS A CA 1
ATOM 1585 C C . LYS A 1 198 ? 10.479 9.325 -20.779 1.00 92.94 198 LYS A C 1
ATOM 1587 O O . LYS A 1 198 ? 11.539 9.510 -21.369 1.00 92.94 198 LYS A O 1
ATOM 1592 N N . TYR A 1 199 ? 10.404 8.883 -19.536 1.00 92.12 199 TYR A N 1
ATOM 1593 C CA . TYR A 1 199 ? 11.498 8.394 -18.714 1.00 92.12 199 TYR A CA 1
ATOM 1594 C C . TYR A 1 199 ? 11.449 6.872 -18.652 1.00 92.12 199 TYR A C 1
ATOM 1596 O O . TYR A 1 199 ? 10.403 6.263 -18.878 1.00 92.12 199 TYR A O 1
ATOM 1604 N N . GLN A 1 200 ? 12.581 6.260 -18.312 1.00 92.06 200 GLN A N 1
ATOM 1605 C CA . GLN A 1 200 ? 12.702 4.811 -18.205 1.00 92.06 200 GLN A CA 1
ATOM 1606 C C . GLN A 1 200 ? 12.872 4.369 -16.755 1.00 92.06 200 GLN A C 1
ATOM 1608 O O . GLN A 1 200 ? 13.566 5.003 -15.960 1.00 92.06 200 GLN A O 1
ATOM 1613 N N . GLY A 1 201 ? 12.247 3.245 -16.433 1.00 93.94 201 GLY A N 1
ATOM 1614 C CA . GLY A 1 201 ? 12.451 2.507 -15.194 1.00 93.94 201 GLY A CA 1
ATOM 1615 C C . GLY A 1 201 ? 12.482 1.012 -15.476 1.00 93.94 201 GLY A C 1
ATOM 1616 O O . GLY A 1 201 ? 12.594 0.585 -16.628 1.00 93.94 201 GLY A O 1
ATOM 1617 N N . ILE A 1 202 ? 12.316 0.213 -14.430 1.00 96.06 202 ILE A N 1
ATOM 1618 C CA . ILE A 1 202 ? 12.168 -1.238 -14.558 1.00 96.06 202 ILE A CA 1
ATOM 1619 C C . ILE A 1 202 ? 10.964 -1.740 -13.767 1.00 96.06 202 ILE A C 1
ATOM 1621 O O . ILE A 1 202 ? 10.454 -1.045 -12.888 1.00 96.06 202 ILE A O 1
ATOM 1625 N N . TYR A 1 203 ? 10.539 -2.966 -14.047 1.00 97.50 203 TYR A N 1
ATOM 1626 C CA . TYR A 1 203 ? 9.559 -3.671 -13.229 1.00 97.50 203 TYR A CA 1
ATOM 1627 C C . TYR A 1 203 ? 10.001 -5.100 -12.912 1.00 97.50 203 TYR A C 1
ATOM 1629 O O . TYR A 1 203 ? 10.832 -5.670 -13.620 1.00 97.50 203 TYR A O 1
ATOM 1637 N N . LEU A 1 204 ? 9.396 -5.667 -11.871 1.00 97.25 204 LEU A N 1
ATOM 1638 C CA . LEU A 1 204 ? 9.356 -7.095 -11.575 1.00 97.25 204 LEU A CA 1
ATOM 1639 C C . LEU A 1 204 ? 7.911 -7.478 -11.258 1.00 97.25 204 LEU A C 1
ATOM 1641 O O . LEU A 1 204 ? 7.278 -6.846 -10.416 1.00 97.25 204 LEU A O 1
ATOM 1645 N N . PHE A 1 205 ? 7.404 -8.519 -11.903 1.00 96.12 205 PHE A N 1
ATOM 1646 C CA . PHE A 1 205 ? 6.102 -9.097 -11.617 1.00 96.12 205 PHE A CA 1
ATOM 1647 C C . PHE A 1 205 ? 6.248 -10.335 -10.729 1.00 96.12 205 PHE A C 1
ATOM 1649 O O . PHE A 1 205 ? 7.075 -11.210 -10.987 1.00 96.12 205 PHE A O 1
ATOM 1656 N N . MET A 1 206 ? 5.434 -10.411 -9.684 1.00 94.19 206 MET A N 1
ATOM 1657 C CA . MET A 1 206 ? 5.442 -11.463 -8.673 1.00 94.19 206 MET A CA 1
ATOM 1658 C C . MET A 1 206 ? 4.065 -12.127 -8.607 1.00 94.19 206 MET A C 1
ATOM 1660 O O . MET A 1 206 ? 3.047 -11.513 -8.919 1.00 94.19 206 MET A O 1
ATOM 1664 N N . ASP A 1 207 ? 4.009 -13.391 -8.195 1.00 89.38 207 ASP A N 1
ATOM 1665 C CA . ASP A 1 207 ? 2.735 -14.086 -7.955 1.00 89.38 207 ASP A CA 1
ATOM 1666 C C . ASP A 1 207 ? 2.006 -13.579 -6.708 1.00 89.38 207 ASP A C 1
ATOM 1668 O O . ASP A 1 207 ? 0.781 -13.681 -6.618 1.00 89.38 207 ASP A O 1
ATOM 1672 N N . LYS A 1 208 ? 2.761 -13.051 -5.744 1.00 87.31 208 LYS A N 1
ATOM 1673 C CA . LYS A 1 208 ? 2.254 -12.514 -4.489 1.00 87.31 208 LYS A CA 1
ATOM 1674 C C . LYS A 1 208 ? 2.959 -11.209 -4.139 1.00 87.31 208 LYS A C 1
ATOM 1676 O O . LYS A 1 208 ? 4.139 -11.043 -4.452 1.00 87.31 208 LYS A O 1
ATOM 1681 N N . PRO A 1 209 ? 2.259 -10.301 -3.454 1.00 89.19 209 PRO A N 1
ATOM 1682 C CA . PRO A 1 209 ? 2.878 -9.085 -2.964 1.00 89.19 209 PRO A CA 1
ATOM 1683 C C . PRO A 1 209 ? 3.951 -9.356 -1.892 1.00 89.19 209 PRO A C 1
ATOM 1685 O O . PRO A 1 209 ? 3.849 -10.347 -1.158 1.00 89.19 209 PRO A O 1
ATOM 1688 N N . PRO A 1 210 ? 4.950 -8.467 -1.746 1.00 89.00 210 PRO A N 1
ATOM 1689 C CA . PRO A 1 210 ? 6.012 -8.598 -0.757 1.00 89.00 210 PRO A CA 1
ATOM 1690 C C . PRO A 1 210 ? 5.575 -8.001 0.586 1.00 89.00 210 PRO A C 1
ATOM 1692 O O . PRO A 1 210 ? 5.869 -6.848 0.907 1.00 89.00 210 PRO A O 1
ATOM 1695 N N . ILE A 1 211 ? 4.852 -8.792 1.377 1.00 87.06 211 ILE A N 1
ATOM 1696 C CA . ILE A 1 211 ? 4.175 -8.316 2.590 1.00 87.06 211 ILE A CA 1
ATOM 1697 C C . ILE A 1 211 ? 4.577 -9.057 3.864 1.00 87.06 211 ILE A C 1
ATOM 1699 O O . ILE A 1 211 ? 4.795 -10.267 3.876 1.00 87.06 211 ILE A O 1
ATOM 1703 N N . ARG A 1 212 ? 4.571 -8.316 4.973 1.00 77.75 212 ARG A N 1
ATOM 1704 C CA . ARG A 1 212 ? 4.489 -8.809 6.348 1.00 77.75 212 ARG A CA 1
ATOM 1705 C C . ARG A 1 212 ? 3.034 -8.861 6.804 1.00 77.75 212 ARG A C 1
ATOM 1707 O O . ARG A 1 212 ? 2.209 -8.029 6.415 1.00 77.75 212 ARG A O 1
ATOM 1714 N N . ASN A 1 213 ? 2.733 -9.817 7.681 1.00 68.19 213 ASN A N 1
ATOM 1715 C CA . ASN A 1 213 ? 1.487 -9.868 8.453 1.00 68.19 213 ASN A CA 1
ATOM 1716 C C . ASN A 1 213 ? 0.234 -9.703 7.572 1.00 68.19 213 ASN A C 1
ATOM 1718 O O . ASN A 1 213 ? -0.692 -8.972 7.913 1.00 68.19 213 ASN A O 1
ATOM 1722 N N . ARG A 1 214 ? 0.249 -10.359 6.402 1.00 68.38 214 ARG A N 1
ATOM 1723 C CA . ARG A 1 214 ? -0.823 -10.418 5.390 1.00 68.38 214 ARG A CA 1
ATOM 1724 C C . ARG A 1 214 ? -1.144 -9.131 4.615 1.00 68.38 214 ARG A C 1
ATOM 1726 O O . ARG A 1 214 ? -1.876 -9.236 3.637 1.00 68.38 214 ARG A O 1
ATOM 1733 N N . ARG A 1 215 ? -0.604 -7.959 4.972 1.00 75.31 215 ARG A N 1
ATOM 1734 C CA . ARG A 1 215 ? -1.004 -6.695 4.308 1.00 75.31 215 ARG A CA 1
ATOM 1735 C C . ARG A 1 215 ? -0.051 -5.508 4.406 1.00 75.31 215 ARG A C 1
ATOM 1737 O O . ARG A 1 215 ? -0.382 -4.452 3.881 1.00 75.31 215 ARG A O 1
ATOM 1744 N N . PHE A 1 216 ? 1.056 -5.606 5.132 1.00 81.06 216 PHE A N 1
ATOM 1745 C CA . PHE A 1 216 ? 1.993 -4.487 5.266 1.00 81.06 216 PHE A CA 1
ATOM 1746 C C . PHE A 1 216 ? 3.155 -4.707 4.324 1.00 81.06 216 PHE A C 1
ATOM 1748 O O . PHE A 1 216 ? 3.747 -5.781 4.369 1.00 81.06 216 PHE A O 1
ATOM 1755 N N . ALA A 1 217 ? 3.491 -3.731 3.487 1.00 87.69 217 ALA A N 1
ATOM 1756 C CA . ALA A 1 217 ? 4.647 -3.864 2.610 1.00 87.69 217 ALA A CA 1
ATOM 1757 C C . ALA A 1 217 ? 5.920 -4.112 3.433 1.00 87.69 217 ALA A C 1
ATOM 1759 O O . ALA A 1 217 ? 6.109 -3.534 4.504 1.00 87.69 217 ALA A O 1
ATOM 1760 N N . ILE A 1 218 ? 6.792 -4.989 2.941 1.00 91.12 218 ILE A N 1
ATOM 1761 C CA . ILE A 1 218 ? 8.128 -5.176 3.509 1.00 91.12 218 ILE A CA 1
ATOM 1762 C C . ILE A 1 218 ? 8.875 -3.838 3.464 1.00 91.12 218 ILE A C 1
ATOM 1764 O O . ILE A 1 218 ? 8.874 -3.155 2.446 1.00 91.12 218 ILE A O 1
ATOM 1768 N N . GLU A 1 219 ? 9.528 -3.455 4.558 1.00 91.88 219 GLU A N 1
ATOM 1769 C CA . GLU A 1 219 ? 10.198 -2.150 4.673 1.00 91.88 219 GLU A CA 1
ATOM 1770 C C . GLU A 1 219 ? 11.717 -2.228 4.502 1.00 91.88 219 GLU A C 1
ATOM 1772 O O . GLU A 1 219 ? 12.364 -1.197 4.324 1.00 91.88 219 GLU A O 1
ATOM 1777 N N . ASN A 1 220 ? 12.299 -3.430 4.533 1.00 94.12 220 ASN A N 1
ATOM 1778 C CA . ASN A 1 220 ? 13.736 -3.644 4.409 1.00 94.12 220 ASN A CA 1
ATOM 1779 C C . ASN A 1 220 ? 14.074 -4.535 3.209 1.00 94.12 220 ASN A C 1
ATOM 1781 O O . ASN A 1 220 ? 13.447 -5.570 2.988 1.00 94.12 220 ASN A O 1
ATOM 1785 N N . TRP A 1 221 ? 15.099 -4.155 2.446 1.00 95.44 221 TRP A N 1
ATOM 1786 C CA . TRP A 1 221 ? 15.526 -4.917 1.274 1.00 95.44 221 TRP A CA 1
ATOM 1787 C C . TRP A 1 221 ? 15.999 -6.334 1.607 1.00 95.44 221 TRP A C 1
ATOM 1789 O O . TRP A 1 221 ? 15.770 -7.232 0.801 1.00 95.44 221 TRP A O 1
ATOM 1799 N N . GLU A 1 222 ? 16.632 -6.569 2.760 1.00 94.31 222 GLU A N 1
ATOM 1800 C CA . GLU A 1 222 ? 17.112 -7.904 3.142 1.00 94.31 222 GLU A CA 1
ATOM 1801 C C . GLU A 1 222 ? 15.967 -8.925 3.189 1.00 94.31 222 GLU A C 1
ATOM 1803 O O . GLU A 1 222 ? 16.139 -10.080 2.805 1.00 94.31 222 GLU A O 1
ATOM 1808 N N . GLU A 1 223 ? 14.765 -8.497 3.556 1.00 92.00 223 GLU A N 1
ATOM 1809 C CA . GLU A 1 223 ? 13.588 -9.361 3.665 1.00 92.00 223 GLU A CA 1
ATOM 1810 C C . GLU A 1 223 ? 12.954 -9.714 2.320 1.00 92.00 223 GLU A C 1
ATOM 1812 O O . GLU A 1 223 ? 12.168 -10.655 2.226 1.00 92.00 223 GLU A O 1
ATOM 1817 N N . LEU A 1 224 ? 13.331 -9.005 1.255 1.00 91.62 224 LEU A N 1
ATOM 1818 C CA . LEU A 1 224 ? 12.989 -9.391 -0.112 1.00 91.62 224 LEU A CA 1
ATOM 1819 C C . LEU A 1 224 ? 13.880 -10.542 -0.619 1.00 91.62 224 LEU A C 1
ATOM 1821 O O . LEU A 1 224 ? 13.702 -11.022 -1.745 1.00 91.62 224 LEU A O 1
ATOM 1825 N N . THR A 1 225 ? 14.823 -11.028 0.203 1.00 84.06 225 THR A N 1
ATOM 1826 C CA . THR A 1 225 ? 15.627 -12.220 -0.093 1.00 84.06 225 THR A CA 1
ATOM 1827 C C . THR A 1 225 ? 14.708 -13.437 -0.204 1.00 84.06 225 THR A C 1
ATOM 1829 O O . THR A 1 225 ? 14.208 -13.955 0.787 1.00 84.06 225 THR A O 1
ATOM 1832 N N . GLY A 1 226 ? 14.487 -13.899 -1.436 1.00 83.69 226 GLY A N 1
ATOM 1833 C CA . GLY A 1 226 ? 13.567 -14.996 -1.759 1.00 83.69 226 GLY A CA 1
ATOM 1834 C C . GLY A 1 226 ? 12.444 -14.591 -2.714 1.00 83.69 226 GLY A C 1
ATOM 1835 O O . GLY A 1 226 ? 11.971 -15.437 -3.465 1.00 83.69 226 GLY A O 1
ATOM 1836 N N . TYR A 1 227 ? 12.089 -13.303 -2.763 1.00 88.75 227 TYR A N 1
ATOM 1837 C CA . TYR A 1 227 ? 11.180 -12.766 -3.781 1.00 88.75 227 TYR A CA 1
ATOM 1838 C C . TYR A 1 227 ? 11.899 -12.551 -5.116 1.00 88.75 227 TYR A C 1
ATOM 1840 O O . TYR A 1 227 ? 11.312 -12.702 -6.184 1.00 88.75 227 TYR A O 1
ATOM 1848 N N . PHE A 1 228 ? 13.187 -12.197 -5.072 1.00 92.81 228 PHE A N 1
ATOM 1849 C CA . PHE A 1 228 ? 13.947 -11.847 -6.269 1.00 92.81 228 PHE A CA 1
ATOM 1850 C C . PHE A 1 228 ? 14.765 -13.023 -6.796 1.00 92.81 228 PHE A C 1
ATOM 1852 O O . PHE A 1 228 ? 15.609 -13.590 -6.097 1.00 92.81 228 PHE A O 1
ATOM 1859 N N . SER A 1 229 ? 14.561 -13.349 -8.072 1.00 92.25 229 SER A N 1
ATOM 1860 C CA . SER A 1 229 ? 15.376 -14.337 -8.773 1.00 92.25 229 SER A CA 1
ATOM 1861 C C . SER A 1 229 ? 16.791 -13.806 -9.027 1.00 92.25 229 SER A C 1
ATOM 1863 O O . SER A 1 229 ? 17.017 -12.601 -9.156 1.00 92.25 229 SER A O 1
ATOM 1865 N N . TYR A 1 230 ? 17.765 -14.709 -9.170 1.00 92.62 230 TYR A N 1
ATOM 1866 C CA . TYR A 1 230 ? 19.134 -14.314 -9.528 1.00 92.62 230 TYR A CA 1
ATOM 1867 C C . TYR A 1 230 ? 19.193 -13.601 -10.886 1.00 92.62 230 TYR A C 1
ATOM 1869 O O . TYR A 1 230 ? 19.973 -12.670 -11.045 1.00 92.62 230 TYR A O 1
ATOM 1877 N N . GLN A 1 231 ? 18.320 -13.979 -11.827 1.00 93.81 231 GLN A N 1
ATOM 1878 C CA . GLN A 1 231 ? 18.201 -13.323 -13.133 1.00 93.81 231 GLN A CA 1
ATOM 1879 C C . GLN A 1 231 ? 17.776 -11.858 -12.992 1.00 93.81 231 GLN A C 1
ATOM 1881 O O . GLN A 1 231 ? 18.363 -10.983 -13.627 1.00 93.81 231 GLN A O 1
ATOM 1886 N N . PHE A 1 232 ? 16.802 -11.576 -12.123 1.00 95.44 232 PHE A N 1
ATOM 1887 C CA . PHE A 1 232 ? 16.388 -10.204 -11.852 1.00 95.44 232 PHE A CA 1
ATOM 1888 C C . PHE A 1 232 ? 17.477 -9.410 -11.117 1.00 95.44 232 PHE A C 1
ATOM 1890 O O . PHE A 1 232 ? 17.718 -8.253 -11.444 1.00 95.44 232 PHE A O 1
ATOM 1897 N N . LEU A 1 233 ? 18.187 -10.019 -10.163 1.00 95.12 233 LEU A N 1
ATOM 1898 C CA . LEU A 1 233 ? 19.286 -9.357 -9.444 1.00 95.12 233 LEU A CA 1
ATOM 1899 C C . LEU A 1 233 ? 20.469 -9.022 -10.371 1.00 95.12 233 LEU A C 1
ATOM 1901 O O . LEU A 1 233 ? 21.060 -7.944 -10.249 1.00 95.12 233 LEU A O 1
ATOM 1905 N N . ASP A 1 234 ? 20.775 -9.895 -11.335 1.00 93.19 234 ASP A N 1
ATOM 1906 C CA . ASP A 1 234 ? 21.714 -9.605 -12.423 1.00 93.19 234 ASP A CA 1
ATOM 1907 C C . ASP A 1 234 ? 21.208 -8.444 -13.296 1.00 93.19 234 ASP A C 1
ATOM 1909 O O . ASP A 1 234 ? 21.962 -7.506 -13.581 1.00 93.19 234 ASP A O 1
ATOM 1913 N N . TYR A 1 235 ? 19.924 -8.460 -13.674 1.00 93.62 235 TYR A N 1
ATOM 1914 C CA . TYR A 1 235 ? 19.296 -7.394 -14.459 1.00 93.62 235 TYR A CA 1
ATOM 1915 C C . TYR A 1 235 ? 19.339 -6.040 -13.736 1.00 93.62 235 TYR A C 1
ATOM 1917 O O . TYR A 1 235 ? 19.725 -5.029 -14.330 1.00 93.62 235 TYR A O 1
ATOM 1925 N N . LEU A 1 236 ? 19.058 -6.017 -12.433 1.00 93.12 236 LEU A N 1
ATOM 1926 C CA . LEU A 1 236 ? 19.121 -4.827 -11.590 1.00 93.12 236 LEU A CA 1
ATOM 1927 C C . LEU A 1 236 ? 20.541 -4.238 -11.547 1.00 93.12 236 LEU A C 1
ATOM 1929 O O . LEU A 1 236 ? 20.715 -3.033 -11.723 1.00 93.12 236 LEU A O 1
ATOM 1933 N N . ARG A 1 237 ? 21.576 -5.081 -11.415 1.00 89.81 237 ARG A N 1
ATOM 1934 C CA . ARG A 1 237 ? 22.980 -4.631 -11.497 1.00 89.81 237 ARG A CA 1
ATOM 1935 C C . ARG A 1 237 ? 23.368 -4.140 -12.888 1.00 89.81 237 ARG A C 1
ATOM 1937 O O . ARG A 1 237 ? 24.165 -3.213 -13.015 1.00 89.81 237 ARG A O 1
ATOM 1944 N N . SER A 1 238 ? 22.849 -4.762 -13.944 1.00 88.50 238 SER A N 1
ATOM 1945 C CA . SER A 1 238 ? 23.081 -4.282 -15.311 1.00 88.50 238 SER A CA 1
ATOM 1946 C C . SER A 1 238 ? 22.460 -2.896 -15.522 1.00 88.50 238 SER A C 1
ATOM 1948 O O . SER A 1 238 ? 23.086 -2.020 -16.119 1.00 88.50 238 SER A O 1
ATOM 1950 N N . THR A 1 239 ? 21.290 -2.672 -14.917 1.00 87.81 239 THR A N 1
ATOM 1951 C CA . THR A 1 239 ? 20.567 -1.401 -14.939 1.00 87.81 239 THR A CA 1
ATOM 1952 C C . THR A 1 239 ? 21.354 -0.323 -14.193 1.00 87.81 239 THR A C 1
ATOM 1954 O O . THR A 1 239 ? 21.565 0.753 -14.748 1.00 87.81 239 THR A O 1
ATOM 1957 N N . GLU A 1 240 ? 21.890 -0.621 -13.002 1.00 85.88 240 GLU A N 1
ATOM 1958 C CA . GLU A 1 240 ? 22.789 0.280 -12.255 1.00 85.88 240 GLU A CA 1
ATOM 1959 C C . GLU A 1 240 ? 23.944 0.792 -13.124 1.00 85.88 240 GLU A C 1
ATOM 1961 O O . GLU A 1 240 ? 24.214 1.992 -13.160 1.00 85.88 240 GLU A O 1
ATOM 1966 N N . ARG A 1 241 ? 24.602 -0.114 -13.859 1.00 79.81 241 ARG A N 1
ATOM 1967 C CA . ARG A 1 241 ? 25.718 0.239 -14.746 1.00 79.81 241 ARG A CA 1
ATOM 1968 C C . ARG A 1 241 ? 25.283 1.129 -15.903 1.00 79.81 241 ARG A C 1
ATOM 1970 O O . ARG A 1 241 ? 26.038 2.008 -16.271 1.00 79.81 241 ARG A O 1
ATOM 1977 N N . SER A 1 242 ? 24.092 0.924 -16.464 1.00 75.56 242 SER A N 1
ATOM 1978 C CA . SER A 1 242 ? 23.564 1.796 -17.526 1.00 75.56 242 SER A CA 1
ATOM 1979 C C . SER A 1 242 ? 23.085 3.162 -17.014 1.00 75.56 242 SER A C 1
ATOM 1981 O O . SER A 1 242 ? 23.097 4.143 -17.750 1.00 75.56 242 SER A O 1
ATOM 1983 N N . LEU A 1 243 ? 22.699 3.251 -15.737 1.00 69.62 243 LEU A N 1
ATOM 1984 C CA . LEU A 1 243 ? 22.259 4.491 -15.093 1.00 69.62 243 LEU A CA 1
ATOM 1985 C C . LEU A 1 243 ? 23.413 5.409 -14.682 1.00 69.62 243 LEU A C 1
ATOM 1987 O O . LEU A 1 243 ? 23.170 6.557 -14.295 1.00 69.62 243 LEU A O 1
ATOM 1991 N N . SER A 1 244 ? 24.672 4.957 -14.757 1.00 58.84 244 SER A N 1
ATOM 1992 C CA . SER A 1 244 ? 25.818 5.844 -14.525 1.00 58.84 244 SER A CA 1
ATOM 1993 C C . SER A 1 244 ? 25.806 7.053 -15.462 1.00 58.84 244 SER A C 1
ATOM 1995 O O . SER A 1 244 ? 26.252 8.124 -15.044 1.00 58.84 244 SER A O 1
ATOM 1997 N N . ASP A 1 245 ? 25.193 6.899 -16.638 1.00 52.50 245 ASP A N 1
ATOM 1998 C CA . ASP A 1 245 ? 25.239 7.844 -17.755 1.00 52.50 245 ASP A CA 1
ATOM 1999 C C . ASP A 1 245 ? 23.973 8.718 -17.864 1.00 52.50 245 ASP A C 1
ATOM 2001 O O . ASP A 1 245 ? 23.906 9.622 -18.695 1.00 52.50 245 ASP A O 1
ATOM 2005 N N . ILE A 1 246 ? 22.969 8.486 -17.007 1.00 56.62 246 ILE A N 1
ATOM 2006 C CA . ILE A 1 246 ? 21.691 9.212 -17.006 1.00 56.62 246 ILE A CA 1
ATOM 2007 C C . ILE A 1 246 ? 21.730 10.361 -15.982 1.00 56.62 246 ILE A C 1
ATOM 2009 O O . ILE A 1 246 ? 22.157 10.193 -14.836 1.00 56.62 246 ILE A O 1
ATOM 2013 N N . THR A 1 247 ? 21.260 11.545 -16.394 1.00 49.81 247 THR A N 1
ATOM 2014 C CA . THR A 1 247 ? 21.201 12.777 -15.578 1.00 49.81 247 THR A CA 1
ATOM 2015 C C . THR A 1 247 ? 20.248 12.652 -14.382 1.00 49.81 247 THR A C 1
ATOM 2017 O O . THR A 1 247 ? 20.425 13.309 -13.356 1.00 49.81 247 THR A O 1
ATOM 2020 N N . TYR A 1 248 ? 19.234 11.794 -14.498 1.00 62.59 248 TYR A N 1
ATOM 2021 C CA . TYR A 1 248 ? 18.255 11.510 -13.453 1.00 62.59 248 TYR A CA 1
ATOM 2022 C C . TYR A 1 248 ? 18.867 10.546 -12.421 1.00 62.59 248 TYR A C 1
ATOM 2024 O O . TYR A 1 248 ? 19.001 9.351 -12.661 1.00 62.59 248 TYR A O 1
ATOM 2032 N N . GLY A 1 249 ? 19.301 11.072 -11.272 1.00 75.56 249 GLY A N 1
ATOM 2033 C CA . GLY A 1 249 ? 20.072 10.356 -10.241 1.00 75.56 249 GLY A CA 1
ATOM 2034 C C . GLY A 1 249 ? 19.320 9.282 -9.437 1.00 75.56 249 GLY A C 1
ATOM 2035 O O . GLY A 1 249 ? 19.697 9.015 -8.294 1.00 75.56 249 GLY A O 1
ATOM 2036 N N . LYS A 1 250 ? 18.259 8.684 -9.987 1.00 86.38 250 LYS A N 1
ATOM 2037 C CA . LYS A 1 250 ? 17.465 7.626 -9.351 1.00 86.38 250 LYS A CA 1
ATOM 2038 C C . LYS A 1 250 ? 16.836 6.687 -10.386 1.00 86.38 250 LYS A C 1
ATOM 2040 O O . LYS A 1 250 ? 16.572 7.096 -11.511 1.00 86.38 250 LYS A O 1
ATOM 2045 N N . LEU A 1 251 ? 16.567 5.452 -9.979 1.00 91.81 251 LEU A N 1
ATOM 2046 C CA . LEU A 1 251 ? 15.817 4.447 -10.727 1.00 91.81 251 LEU A CA 1
ATOM 2047 C C . LEU A 1 251 ? 14.428 4.272 -10.114 1.00 91.81 251 LEU A C 1
ATOM 2049 O O . LEU A 1 251 ? 14.306 4.092 -8.903 1.00 91.81 251 LEU A O 1
ATOM 2053 N N . THR A 1 252 ? 13.405 4.259 -10.961 1.00 94.06 252 THR A N 1
ATOM 2054 C CA . THR A 1 252 ? 12.060 3.810 -10.592 1.00 94.06 252 THR A CA 1
ATOM 2055 C C . THR A 1 252 ? 11.947 2.306 -10.837 1.00 94.06 252 THR A C 1
ATOM 2057 O O . THR A 1 252 ? 12.170 1.844 -11.959 1.00 94.06 252 THR A O 1
ATOM 2060 N N . LEU A 1 253 ? 11.594 1.554 -9.795 1.00 96.12 253 LEU A N 1
ATOM 2061 C CA . LEU A 1 253 ? 11.256 0.133 -9.852 1.00 96.12 253 LEU A CA 1
ATOM 2062 C C . LEU A 1 253 ? 9.769 -0.040 -9.529 1.00 96.12 253 LEU A C 1
ATOM 2064 O O . LEU A 1 253 ? 9.319 0.420 -8.482 1.00 96.12 253 LEU A O 1
ATOM 2068 N N . LEU A 1 254 ? 9.027 -0.728 -10.395 1.00 97.31 254 LEU A N 1
ATOM 2069 C CA . LEU A 1 254 ? 7.671 -1.180 -10.096 1.00 97.31 254 LEU A CA 1
ATOM 2070 C C . LEU A 1 254 ? 7.655 -2.654 -9.685 1.00 97.31 254 LEU A C 1
ATOM 2072 O O . LEU A 1 254 ? 8.210 -3.504 -10.378 1.00 97.31 254 LEU A O 1
ATOM 2076 N N . LEU A 1 255 ? 6.986 -2.959 -8.579 1.00 96.75 255 LEU A N 1
ATOM 2077 C CA . LEU A 1 255 ? 6.669 -4.320 -8.166 1.00 96.75 255 LEU A CA 1
ATOM 2078 C C . LEU A 1 255 ? 5.207 -4.603 -8.496 1.00 96.75 255 LEU A C 1
ATOM 2080 O O . LEU A 1 255 ? 4.310 -3.968 -7.949 1.00 96.75 255 LEU A O 1
ATOM 2084 N N . GLY A 1 256 ? 4.979 -5.507 -9.442 1.00 95.12 256 GLY A N 1
ATOM 2085 C CA . GLY A 1 256 ? 3.651 -5.888 -9.909 1.00 95.12 256 GLY A CA 1
ATOM 2086 C C . GLY A 1 256 ? 3.195 -7.197 -9.302 1.00 95.12 256 GLY A C 1
ATOM 2087 O O . GLY A 1 256 ? 4.010 -8.096 -9.114 1.00 95.12 256 GLY A O 1
ATOM 2088 N N . TYR A 1 257 ? 1.904 -7.327 -9.032 1.00 92.94 257 TYR A N 1
ATOM 2089 C CA . TYR A 1 257 ? 1.315 -8.594 -8.608 1.00 92.94 257 TYR A CA 1
ATOM 2090 C C . TYR A 1 257 ? -0.187 -8.639 -8.918 1.00 92.94 257 TYR A C 1
ATOM 2092 O O . TYR A 1 257 ? -0.833 -7.590 -9.048 1.00 92.94 257 TYR A O 1
ATOM 2100 N N . PRO A 1 258 ? -0.763 -9.846 -9.062 1.00 89.94 258 PRO A N 1
ATOM 2101 C CA . PRO A 1 258 ? -2.187 -10.002 -9.299 1.00 89.94 258 PRO A CA 1
ATOM 2102 C C . PRO A 1 258 ? -3.022 -9.599 -8.076 1.00 89.94 258 PRO A C 1
ATOM 2104 O O . PRO A 1 258 ? -2.700 -9.949 -6.941 1.00 89.94 258 PRO A O 1
ATOM 2107 N N . ILE A 1 259 ? -4.149 -8.941 -8.328 1.00 83.12 259 ILE A N 1
ATOM 2108 C CA . ILE A 1 259 ? -5.220 -8.672 -7.364 1.00 83.12 259 ILE A CA 1
ATOM 2109 C C . ILE A 1 259 ? -6.544 -9.234 -7.906 1.00 83.12 259 ILE A C 1
ATOM 2111 O O . ILE A 1 259 ? -6.656 -9.552 -9.091 1.00 83.12 259 ILE A O 1
ATOM 2115 N N . VAL A 1 260 ? -7.542 -9.411 -7.031 1.00 70.69 260 VAL A N 1
ATOM 2116 C CA . VAL A 1 260 ? -8.885 -9.921 -7.389 1.00 70.69 260 VAL A CA 1
ATOM 2117 C C . VAL A 1 260 ? -8.816 -11.267 -8.136 1.00 70.69 260 VAL A C 1
ATOM 2119 O O . VAL A 1 260 ? -9.139 -11.377 -9.313 1.00 70.69 260 VAL A O 1
ATOM 2122 N N . ASN A 1 261 ? -8.335 -12.322 -7.467 1.00 64.62 261 ASN A N 1
ATOM 2123 C CA . ASN A 1 261 ? -8.187 -13.671 -8.047 1.00 64.62 261 ASN A CA 1
ATOM 2124 C C . ASN A 1 261 ? -7.397 -13.730 -9.376 1.00 64.62 261 ASN A C 1
ATOM 2126 O O . ASN A 1 261 ? -7.556 -14.673 -10.149 1.00 64.62 261 ASN A O 1
ATOM 2130 N N . GLY A 1 262 ? -6.536 -12.743 -9.644 1.00 66.19 262 GLY A N 1
ATOM 2131 C CA . GLY A 1 262 ? -5.681 -12.710 -10.830 1.00 66.19 262 GLY A CA 1
ATOM 2132 C C . GLY A 1 262 ? -6.266 -12.009 -12.050 1.00 66.19 262 GLY A C 1
ATOM 2133 O O . GLY A 1 262 ? -5.609 -12.011 -13.088 1.00 66.19 262 GLY A O 1
ATOM 2134 N N . SER A 1 263 ? -7.454 -11.401 -11.955 1.00 75.25 263 SER A N 1
ATOM 2135 C CA . SER A 1 263 ? -8.024 -10.641 -13.076 1.00 75.25 263 SER A CA 1
ATOM 2136 C C . SER A 1 263 ? -7.411 -9.255 -13.244 1.00 75.25 263 SER A C 1
ATOM 2138 O O . SER A 1 263 ? -7.526 -8.662 -14.313 1.00 75.25 263 SER A O 1
ATOM 2140 N N . GLU A 1 264 ? -6.787 -8.722 -12.199 1.00 85.38 264 GLU A N 1
ATOM 2141 C CA . GLU A 1 264 ? -6.287 -7.356 -12.171 1.00 85.38 264 GLU A CA 1
ATOM 2142 C C . GLU A 1 264 ? -4.856 -7.290 -11.645 1.00 85.38 264 GLU A C 1
ATOM 2144 O O . GLU A 1 264 ? -4.378 -8.215 -10.995 1.00 85.38 264 GLU A O 1
ATOM 2149 N N . ILE A 1 265 ? -4.162 -6.191 -11.934 1.00 90.31 265 ILE A N 1
ATOM 2150 C CA . ILE A 1 265 ? -2.765 -5.986 -11.545 1.00 90.31 265 ILE A CA 1
ATOM 2151 C C . ILE A 1 265 ? -2.680 -4.759 -10.654 1.00 90.31 265 ILE A C 1
ATOM 2153 O O . ILE A 1 265 ? -3.198 -3.692 -10.993 1.00 90.31 265 ILE A O 1
ATOM 2157 N N . HIS A 1 266 ? -1.969 -4.901 -9.543 1.00 91.25 266 HIS A N 1
ATOM 2158 C CA . HIS A 1 266 ? -1.497 -3.767 -8.772 1.00 91.25 266 HIS A CA 1
ATOM 2159 C C . HIS A 1 266 ? -0.003 -3.568 -8.996 1.00 91.25 266 HIS A C 1
ATOM 2161 O O . HIS A 1 266 ? 0.737 -4.534 -9.172 1.00 91.25 266 HIS A O 1
ATOM 2167 N N . TRP A 1 267 ? 0.420 -2.308 -8.976 1.00 94.44 267 TRP A N 1
ATOM 2168 C CA . TRP A 1 267 ? 1.820 -1.915 -9.028 1.00 94.44 267 TRP A CA 1
ATOM 2169 C C . TRP A 1 267 ? 2.154 -1.135 -7.768 1.00 94.44 267 TRP A C 1
ATOM 2171 O O . TRP A 1 267 ? 1.443 -0.190 -7.440 1.00 94.44 267 TRP A O 1
ATOM 2181 N N . GLU A 1 268 ? 3.253 -1.474 -7.112 1.00 94.44 268 GLU A N 1
ATOM 2182 C CA . GLU A 1 268 ? 3.877 -0.670 -6.062 1.00 94.44 268 GLU A CA 1
ATOM 2183 C C . GLU A 1 268 ? 5.155 -0.035 -6.603 1.00 94.44 268 GLU A C 1
ATOM 2185 O O . GLU A 1 268 ? 5.848 -0.635 -7.424 1.00 94.44 268 GLU A O 1
ATOM 2190 N N . MET A 1 269 ? 5.479 1.180 -6.158 1.00 95.38 269 MET A N 1
ATOM 2191 C CA . MET A 1 269 ? 6.627 1.927 -6.665 1.00 95.38 269 MET A CA 1
ATOM 2192 C C . MET A 1 269 ? 7.715 2.056 -5.610 1.00 95.38 269 MET A C 1
ATOM 2194 O O . MET A 1 269 ? 7.472 2.490 -4.487 1.00 95.38 269 MET A O 1
ATOM 2198 N N . ILE A 1 270 ? 8.941 1.748 -6.020 1.00 95.50 270 ILE A N 1
ATOM 2199 C CA . ILE A 1 270 ? 10.156 1.932 -5.239 1.00 95.50 270 ILE A CA 1
ATOM 2200 C C . ILE A 1 270 ? 11.083 2.888 -5.984 1.00 95.50 270 ILE A C 1
ATOM 2202 O O . ILE A 1 270 ? 11.309 2.753 -7.190 1.00 95.50 270 ILE A O 1
ATOM 2206 N N . THR A 1 271 ? 11.679 3.820 -5.246 1.00 93.19 271 THR A N 1
ATOM 2207 C CA . THR A 1 271 ? 12.798 4.628 -5.737 1.00 93.19 271 THR A CA 1
ATOM 2208 C C . THR A 1 271 ? 14.129 4.044 -5.259 1.00 93.19 271 THR A C 1
ATOM 2210 O O . THR A 1 271 ? 14.338 3.841 -4.067 1.00 93.19 271 THR A O 1
ATOM 2213 N N . ILE A 1 272 ? 15.075 3.830 -6.176 1.00 92.25 272 ILE A N 1
ATOM 2214 C CA . ILE A 1 272 ? 16.460 3.452 -5.859 1.00 92.25 272 ILE A CA 1
ATOM 2215 C C . ILE A 1 272 ? 17.378 4.611 -6.245 1.00 92.25 272 ILE A C 1
ATOM 2217 O O . ILE A 1 272 ? 17.526 4.937 -7.421 1.00 92.25 272 ILE A O 1
ATOM 2221 N N . GLU A 1 273 ? 18.005 5.257 -5.266 1.00 88.06 273 GLU A N 1
ATOM 2222 C CA . GLU A 1 273 ? 18.952 6.345 -5.532 1.00 88.06 273 GLU A CA 1
ATOM 2223 C C . GLU A 1 273 ? 20.244 5.822 -6.182 1.00 88.06 273 GLU A C 1
ATOM 2225 O O . GLU A 1 273 ? 20.728 4.726 -5.874 1.00 88.06 273 GLU A O 1
ATOM 2230 N N . LYS A 1 274 ? 20.844 6.627 -7.067 1.00 84.69 274 LYS A N 1
ATOM 2231 C CA . LYS A 1 274 ? 22.124 6.307 -7.713 1.00 84.69 274 LYS A CA 1
ATOM 2232 C C . LYS A 1 274 ? 23.197 6.002 -6.662 1.00 84.69 274 LYS A C 1
ATOM 2234 O O . LYS A 1 274 ? 23.384 6.754 -5.710 1.00 84.69 274 LYS A O 1
ATOM 2239 N N . GLY A 1 275 ? 23.900 4.881 -6.836 1.00 84.69 275 GLY A N 1
ATOM 2240 C CA . GLY A 1 275 ? 24.923 4.403 -5.897 1.00 84.69 275 GLY A CA 1
ATOM 2241 C C . GLY A 1 275 ? 24.385 3.749 -4.616 1.00 84.69 275 GLY A C 1
ATOM 2242 O O . GLY A 1 275 ? 25.178 3.250 -3.820 1.00 84.69 275 GLY A O 1
ATOM 2243 N N . LYS A 1 276 ? 23.059 3.696 -4.414 1.00 89.88 276 LYS A N 1
ATOM 2244 C CA . LYS A 1 276 ? 22.411 3.026 -3.272 1.00 89.88 276 LYS A CA 1
ATOM 2245 C C . LYS A 1 276 ? 21.657 1.754 -3.672 1.00 89.88 276 LYS A C 1
ATOM 2247 O O . LYS A 1 276 ? 20.700 1.358 -3.005 1.00 89.88 276 LYS A O 1
ATOM 2252 N N . PHE A 1 277 ? 22.093 1.091 -4.745 1.00 92.44 277 PHE A N 1
ATOM 2253 C CA . PHE A 1 277 ? 21.491 -0.166 -5.185 1.00 92.44 277 PHE A CA 1
ATOM 2254 C C . PHE A 1 277 ? 21.543 -1.227 -4.074 1.00 92.44 277 PHE A C 1
ATOM 2256 O O . PHE A 1 277 ? 22.567 -1.348 -3.383 1.00 92.44 277 PHE A O 1
ATOM 2263 N N . PRO A 1 278 ? 20.445 -1.977 -3.867 1.00 93.75 278 PRO A N 1
ATOM 2264 C CA . PRO A 1 278 ? 20.297 -2.850 -2.709 1.00 93.75 278 PRO A CA 1
ATOM 2265 C C . PRO A 1 278 ? 20.991 -4.202 -2.892 1.00 93.75 278 PRO A C 1
ATOM 2267 O O . PRO A 1 278 ? 21.233 -4.891 -1.909 1.00 93.75 278 PRO A O 1
ATOM 2270 N N . ASN A 1 279 ? 21.319 -4.599 -4.122 1.00 93.75 279 ASN A N 1
ATOM 2271 C CA . ASN A 1 279 ? 21.864 -5.914 -4.437 1.00 93.75 279 ASN A CA 1
ATOM 2272 C C . ASN A 1 279 ? 23.399 -5.933 -4.438 1.00 93.75 279 ASN A C 1
ATOM 2274 O O . ASN A 1 279 ? 24.062 -5.026 -4.936 1.00 93.75 279 ASN A O 1
ATOM 2278 N N . TYR A 1 280 ? 23.976 -7.009 -3.907 1.00 92.31 280 TYR A N 1
ATOM 2279 C CA . TYR A 1 280 ? 25.413 -7.270 -3.941 1.00 92.31 280 TYR A CA 1
ATOM 2280 C C . TYR A 1 280 ? 25.695 -8.769 -4.034 1.00 92.31 280 TYR A C 1
ATOM 2282 O O . TYR A 1 280 ? 24.836 -9.607 -3.766 1.00 92.31 280 TYR A O 1
ATOM 2290 N N . ILE A 1 281 ? 26.920 -9.102 -4.435 1.00 91.50 281 ILE A N 1
ATOM 2291 C CA . ILE A 1 281 ? 27.383 -10.483 -4.524 1.00 91.50 281 ILE A CA 1
ATOM 2292 C C . ILE A 1 281 ? 28.320 -10.755 -3.349 1.00 91.50 281 ILE A C 1
ATOM 2294 O O . ILE A 1 281 ? 29.317 -10.053 -3.177 1.00 91.50 281 ILE A O 1
ATOM 2298 N N . GLU A 1 282 ? 28.034 -11.801 -2.579 1.00 91.06 282 GLU A N 1
ATOM 2299 C CA . GLU A 1 282 ? 28.887 -12.273 -1.490 1.00 91.06 282 GLU A CA 1
ATOM 2300 C C . GLU A 1 282 ? 29.379 -13.695 -1.772 1.00 91.06 282 GLU A C 1
ATOM 2302 O O . GLU A 1 282 ? 28.671 -14.525 -2.343 1.00 91.06 282 GLU A O 1
ATOM 2307 N N . ARG A 1 283 ? 30.611 -14.004 -1.362 1.00 90.56 283 ARG A N 1
ATOM 2308 C CA . ARG A 1 283 ? 31.128 -15.371 -1.417 1.00 90.56 283 ARG A CA 1
ATOM 2309 C C . ARG A 1 283 ? 30.452 -16.231 -0.349 1.00 90.56 283 ARG A C 1
ATOM 2311 O O . ARG A 1 283 ? 30.481 -15.891 0.831 1.00 90.56 283 ARG A O 1
ATOM 2318 N N . ILE A 1 284 ? 29.931 -17.391 -0.739 1.00 89.62 284 ILE A N 1
ATOM 2319 C CA . ILE A 1 284 ? 29.357 -18.351 0.207 1.00 89.62 284 ILE A CA 1
ATOM 2320 C C . ILE A 1 284 ? 30.497 -18.935 1.052 1.00 89.62 284 ILE A C 1
ATOM 2322 O O . ILE A 1 284 ? 31.424 -19.558 0.514 1.00 89.62 284 ILE A O 1
ATOM 2326 N N . LYS A 1 285 ? 30.433 -18.728 2.375 1.00 88.38 285 LYS A N 1
ATOM 2327 C CA . LYS A 1 285 ? 31.448 -19.194 3.335 1.00 88.38 285 LYS A CA 1
ATOM 2328 C C . LYS A 1 285 ? 31.745 -20.683 3.133 1.00 88.38 285 LYS A C 1
ATOM 2330 O O . LYS A 1 285 ? 30.836 -21.497 3.023 1.00 88.38 285 LYS A O 1
ATOM 2335 N N . GLY A 1 286 ? 33.032 -21.026 3.068 1.00 87.56 286 GLY A N 1
ATOM 2336 C CA . GLY A 1 286 ? 33.487 -22.407 2.877 1.00 87.56 286 GLY A CA 1
ATOM 2337 C C . GLY A 1 286 ? 33.436 -22.927 1.435 1.00 87.56 286 GLY A C 1
ATOM 2338 O O . GLY A 1 286 ? 33.818 -24.068 1.203 1.00 87.56 286 GLY A O 1
ATOM 2339 N N . THR A 1 287 ? 33.028 -22.117 0.449 1.00 88.69 287 THR A N 1
ATOM 2340 C CA . THR A 1 287 ? 32.949 -22.547 -0.960 1.00 88.69 287 THR A CA 1
ATOM 2341 C C . THR A 1 287 ? 33.714 -21.609 -1.906 1.00 88.69 287 THR A C 1
ATOM 2343 O O . THR A 1 287 ? 34.241 -20.568 -1.501 1.00 88.69 287 THR A O 1
ATOM 2346 N N . ARG A 1 288 ? 33.812 -21.976 -3.192 1.00 88.38 288 ARG A N 1
ATOM 2347 C CA . ARG A 1 288 ? 34.267 -21.082 -4.281 1.00 88.38 288 ARG A CA 1
ATOM 2348 C C . ARG A 1 288 ? 33.104 -20.369 -4.986 1.00 88.38 288 ARG A C 1
ATOM 2350 O O . ARG A 1 288 ? 33.332 -19.673 -5.969 1.00 88.38 288 ARG A O 1
ATOM 2357 N N . HIS A 1 289 ? 31.878 -20.558 -4.505 1.00 87.50 289 HIS A N 1
ATOM 2358 C CA . HIS A 1 289 ? 30.673 -20.022 -5.119 1.00 87.50 289 HIS A CA 1
ATOM 2359 C C . HIS A 1 289 ? 30.295 -18.672 -4.512 1.00 87.50 289 HIS A C 1
ATOM 2361 O O . HIS A 1 289 ? 30.650 -18.348 -3.375 1.00 87.50 289 HIS A O 1
ATOM 2367 N N . TYR A 1 290 ? 29.562 -17.893 -5.297 1.00 88.31 290 TYR A N 1
ATOM 2368 C CA . TYR A 1 290 ? 29.048 -16.587 -4.927 1.00 88.31 290 TYR A CA 1
ATOM 2369 C C . TYR A 1 290 ? 27.523 -16.614 -4.975 1.00 88.31 290 TYR A C 1
ATOM 2371 O O . TYR A 1 290 ? 26.949 -17.300 -5.820 1.00 88.31 290 TYR A O 1
ATOM 2379 N N . ALA A 1 291 ? 26.887 -15.878 -4.073 1.00 89.12 291 ALA A N 1
ATOM 2380 C CA . ALA A 1 291 ? 25.444 -15.737 -3.992 1.00 89.12 291 ALA A CA 1
ATOM 2381 C C . ALA A 1 291 ? 25.060 -14.264 -4.056 1.00 89.12 291 ALA A C 1
ATOM 2383 O O . ALA A 1 291 ? 25.754 -13.393 -3.523 1.00 89.12 291 ALA A O 1
ATOM 2384 N N . TRP A 1 292 ? 23.924 -14.008 -4.690 1.00 92.38 292 TRP A N 1
ATOM 2385 C CA . TRP A 1 292 ? 23.265 -12.721 -4.605 1.00 92.38 292 TRP A CA 1
ATOM 2386 C C . TRP A 1 292 ? 22.650 -12.514 -3.222 1.00 92.38 292 TRP A C 1
ATOM 2388 O O . TRP A 1 292 ? 22.055 -13.434 -2.657 1.00 92.38 292 TRP A O 1
ATOM 2398 N N . LYS A 1 293 ? 22.782 -11.293 -2.704 1.00 92.88 293 LYS A N 1
ATOM 2399 C CA . LYS A 1 293 ? 22.171 -10.830 -1.459 1.00 92.88 293 LYS A CA 1
ATOM 2400 C C . LYS A 1 293 ? 21.611 -9.423 -1.613 1.00 92.88 293 LYS A C 1
ATOM 2402 O O . LYS A 1 293 ? 22.040 -8.665 -2.487 1.00 92.88 293 LYS A O 1
ATOM 2407 N N . LEU A 1 294 ? 20.674 -9.087 -0.734 1.00 95.06 294 LEU A N 1
ATOM 2408 C CA . LEU A 1 294 ? 20.137 -7.743 -0.562 1.00 95.06 294 LEU A CA 1
ATOM 2409 C C . LEU A 1 294 ? 20.665 -7.141 0.745 1.00 95.06 294 LEU A C 1
ATOM 2411 O O . LEU A 1 294 ? 20.942 -7.864 1.701 1.00 95.06 294 LEU A O 1
ATOM 2415 N N . LYS A 1 295 ? 20.913 -5.832 0.745 1.00 94.62 295 LYS A N 1
ATOM 2416 C CA . LYS A 1 295 ? 21.444 -5.092 1.898 1.00 94.62 295 LYS A CA 1
ATOM 2417 C C . LYS A 1 295 ? 20.366 -4.912 2.962 1.00 94.62 295 LYS A C 1
ATOM 2419 O O . LYS A 1 295 ? 19.216 -4.666 2.618 1.00 94.62 295 LYS A O 1
ATOM 2424 N N . ASP A 1 296 ? 20.780 -4.922 4.224 1.00 95.38 296 ASP A N 1
ATOM 2425 C CA . ASP A 1 296 ? 19.983 -4.401 5.334 1.00 95.38 296 ASP A CA 1
ATOM 2426 C C . ASP A 1 296 ? 19.901 -2.871 5.210 1.00 95.38 296 ASP A C 1
ATOM 2428 O O . ASP A 1 296 ? 20.797 -2.133 5.629 1.00 95.38 296 ASP A O 1
ATOM 2432 N N . GLN A 1 297 ? 18.879 -2.395 4.501 1.00 94.00 297 GLN A N 1
ATOM 2433 C CA . GLN A 1 297 ? 18.607 -0.973 4.325 1.00 94.00 297 GLN A CA 1
ATOM 2434 C C . GLN A 1 297 ? 17.105 -0.747 4.069 1.00 94.00 297 GLN A C 1
ATOM 2436 O O . GLN A 1 297 ? 16.447 -1.624 3.497 1.00 94.00 297 GLN A O 1
ATOM 2441 N N . PRO A 1 298 ? 16.555 0.431 4.419 1.00 93.50 298 PRO A N 1
ATOM 2442 C CA . PRO A 1 298 ? 15.151 0.742 4.166 1.00 93.50 298 PRO A CA 1
ATOM 2443 C C . PRO A 1 298 ? 14.793 0.777 2.673 1.00 93.50 298 PRO A C 1
ATOM 2445 O O . PRO A 1 298 ? 15.592 1.198 1.828 1.00 93.50 298 PRO A O 1
ATOM 2448 N N . ILE A 1 299 ? 13.563 0.382 2.354 1.00 94.50 299 ILE A N 1
ATOM 2449 C CA . ILE A 1 299 ? 12.951 0.544 1.035 1.00 94.50 299 ILE A CA 1
ATOM 2450 C C . ILE A 1 299 ? 12.294 1.924 0.964 1.00 94.50 299 ILE A C 1
ATOM 2452 O O . ILE A 1 299 ? 11.485 2.294 1.812 1.00 94.50 299 ILE A O 1
ATOM 2456 N N . LEU A 1 300 ? 12.634 2.693 -0.072 1.00 93.88 300 LEU A N 1
ATOM 2457 C CA . LEU A 1 300 ? 12.013 3.989 -0.342 1.00 93.88 300 LEU A CA 1
ATOM 2458 C C . LEU A 1 300 ? 10.747 3.778 -1.172 1.00 93.88 300 LEU A C 1
ATOM 2460 O O . LEU A 1 300 ? 10.755 3.927 -2.398 1.00 93.88 300 LEU A O 1
ATOM 2464 N N . TRP A 1 301 ? 9.679 3.386 -0.483 1.00 94.19 301 TRP A N 1
ATOM 2465 C CA . TRP A 1 301 ? 8.357 3.253 -1.073 1.00 94.19 301 TRP A CA 1
ATOM 2466 C C . TRP A 1 301 ? 7.778 4.610 -1.457 1.00 94.19 301 TRP A C 1
ATOM 2468 O O . TRP A 1 301 ? 7.826 5.572 -0.688 1.00 94.19 301 TRP A O 1
ATOM 2478 N N . GLU A 1 302 ? 7.172 4.654 -2.630 1.00 92.44 302 GLU A N 1
ATOM 2479 C CA . GLU A 1 302 ? 6.455 5.801 -3.166 1.00 92.44 302 GLU A CA 1
ATOM 2480 C C . GLU A 1 302 ? 5.010 5.396 -3.493 1.00 92.44 302 GLU A C 1
ATOM 2482 O O . GLU A 1 302 ? 4.647 4.219 -3.463 1.00 92.44 302 GLU A O 1
ATOM 2487 N N . GLU A 1 303 ? 4.152 6.371 -3.773 1.00 92.06 303 GLU A N 1
ATOM 2488 C CA . GLU A 1 303 ? 2.717 6.126 -3.921 1.00 92.06 303 GLU A CA 1
ATOM 2489 C C . GLU A 1 303 ? 2.374 5.657 -5.341 1.00 92.06 303 GLU A C 1
ATOM 2491 O O . GLU A 1 303 ? 2.910 6.161 -6.331 1.00 92.06 303 GLU A O 1
ATOM 2496 N N . THR A 1 304 ? 1.425 4.733 -5.460 1.00 93.69 304 THR A N 1
ATOM 2497 C CA . THR A 1 304 ? 0.828 4.343 -6.740 1.00 93.69 304 THR A CA 1
ATOM 2498 C C . THR A 1 304 ? -0.690 4.449 -6.671 1.00 93.69 304 THR A C 1
ATOM 2500 O O . THR A 1 304 ? -1.294 4.274 -5.612 1.00 93.69 304 THR A O 1
ATOM 2503 N N . LYS A 1 305 ? -1.336 4.767 -7.798 1.00 90.81 305 LYS A N 1
ATOM 2504 C CA . LYS A 1 305 ? -2.803 4.791 -7.894 1.00 90.81 305 LYS A CA 1
ATOM 2505 C C . LYS A 1 305 ? -3.294 4.195 -9.192 1.00 90.81 305 LYS A C 1
ATOM 2507 O O . LYS A 1 305 ? -2.978 4.689 -10.278 1.00 90.81 305 LYS A O 1
ATOM 2512 N N . ASN A 1 306 ? -4.166 3.202 -9.053 1.00 90.25 306 ASN A N 1
ATOM 2513 C CA . ASN A 1 306 ? -4.944 2.715 -10.173 1.00 90.25 306 ASN A CA 1
ATOM 2514 C C . ASN A 1 306 ? -5.974 3.787 -10.564 1.00 90.25 306 ASN A C 1
ATOM 2516 O O . ASN A 1 306 ? -6.913 4.070 -9.826 1.00 90.25 306 ASN A O 1
ATOM 2520 N N . SER A 1 307 ? -5.757 4.401 -11.720 1.00 90.69 307 SER A N 1
ATOM 2521 C CA . SER A 1 307 ? -6.587 5.457 -12.307 1.00 90.69 307 SER A CA 1
ATOM 2522 C C . SER A 1 307 ? -7.441 4.933 -13.465 1.00 90.69 307 SER A C 1
ATOM 2524 O O . SER A 1 307 ? -7.990 5.709 -14.244 1.00 90.69 307 SER A O 1
ATOM 2526 N N . SER A 1 308 ? -7.559 3.609 -13.573 1.00 86.81 308 SER A N 1
ATOM 2527 C CA . SER A 1 308 ? -8.549 2.922 -14.398 1.00 86.81 308 SER A CA 1
ATOM 2528 C C . SER A 1 308 ? -9.956 3.424 -14.095 1.00 86.81 308 SER A C 1
ATOM 2530 O O . SER A 1 308 ? -10.267 3.767 -12.952 1.00 86.81 308 SER A O 1
ATOM 2532 N N . TYR A 1 309 ? -10.839 3.420 -15.094 1.00 81.12 309 TYR A N 1
ATOM 2533 C CA . TYR A 1 309 ? -12.166 4.035 -14.986 1.00 81.12 309 TYR A CA 1
ATOM 2534 C C . TYR A 1 309 ? -12.972 3.519 -13.778 1.00 81.12 309 TYR A C 1
ATOM 2536 O O . TYR A 1 309 ? -13.577 4.305 -13.045 1.00 81.12 309 TYR A O 1
ATOM 2544 N N . ASN A 1 310 ? -12.909 2.209 -13.517 1.00 79.75 310 ASN A N 1
ATOM 2545 C CA . ASN A 1 310 ? -13.589 1.572 -12.385 1.00 79.75 310 ASN A CA 1
ATOM 2546 C C . ASN A 1 310 ? -13.076 2.065 -11.022 1.00 79.75 310 ASN A C 1
ATOM 2548 O O . ASN A 1 310 ? -13.874 2.258 -10.109 1.00 79.75 310 ASN A O 1
ATOM 2552 N N . TYR A 1 311 ? -11.769 2.296 -10.889 1.00 80.00 311 TYR A N 1
ATOM 2553 C CA . TYR A 1 311 ? -11.145 2.718 -9.632 1.00 80.00 311 TYR A CA 1
ATOM 2554 C C . TYR A 1 311 ? -11.244 4.222 -9.416 1.00 80.00 311 TYR A C 1
ATOM 2556 O O . TYR A 1 311 ? -11.523 4.667 -8.306 1.00 80.00 311 TYR A O 1
ATOM 2564 N N . PHE A 1 312 ? -11.064 5.006 -10.480 1.00 79.56 312 PHE A N 1
ATOM 2565 C CA . PHE A 1 312 ? -11.082 6.460 -10.390 1.00 79.56 312 PHE A CA 1
ATOM 2566 C C . PHE A 1 312 ? -12.475 6.999 -10.042 1.00 79.56 312 PHE A C 1
ATOM 2568 O O . PHE A 1 312 ? -12.600 7.885 -9.200 1.00 79.56 312 PHE A O 1
ATOM 2575 N N . PHE A 1 313 ? -13.529 6.457 -10.662 1.00 75.25 313 PHE A N 1
ATOM 2576 C CA . PHE A 1 313 ? -14.904 6.897 -10.401 1.00 75.25 313 PHE A CA 1
ATOM 2577 C C . PHE A 1 313 ? -15.612 6.069 -9.323 1.00 75.25 313 PHE A C 1
ATOM 2579 O O . PHE A 1 313 ? -16.561 6.562 -8.708 1.00 75.25 313 PHE A O 1
ATOM 2586 N N . GLY A 1 314 ? -15.172 4.833 -9.066 1.00 75.88 314 GLY A N 1
ATOM 2587 C CA . GLY A 1 314 ? -15.743 3.963 -8.039 1.00 75.88 314 GLY A CA 1
ATOM 2588 C C . GLY A 1 314 ? -17.268 3.857 -8.146 1.00 75.88 314 GLY A C 1
ATOM 2589 O O . GLY A 1 314 ? -17.820 3.528 -9.194 1.00 75.88 314 GLY A O 1
ATOM 2590 N N . ARG A 1 315 ? -17.975 4.198 -7.062 1.00 68.06 315 ARG A N 1
ATOM 2591 C CA . ARG A 1 315 ? -19.452 4.202 -7.013 1.00 68.06 315 ARG A CA 1
ATOM 2592 C C . ARG A 1 315 ? -20.108 5.285 -7.881 1.00 68.06 315 ARG A C 1
ATOM 2594 O O . ARG A 1 315 ? -21.299 5.195 -8.146 1.00 68.06 315 ARG A O 1
ATOM 2601 N N . GLY A 1 316 ? -19.353 6.298 -8.308 1.00 70.25 316 GLY A N 1
ATOM 2602 C CA . GLY A 1 316 ? -19.796 7.354 -9.223 1.00 70.25 316 GLY A CA 1
ATOM 2603 C C . GLY A 1 316 ? -19.583 7.021 -10.701 1.00 70.25 316 GLY A C 1
ATOM 2604 O O . GLY A 1 31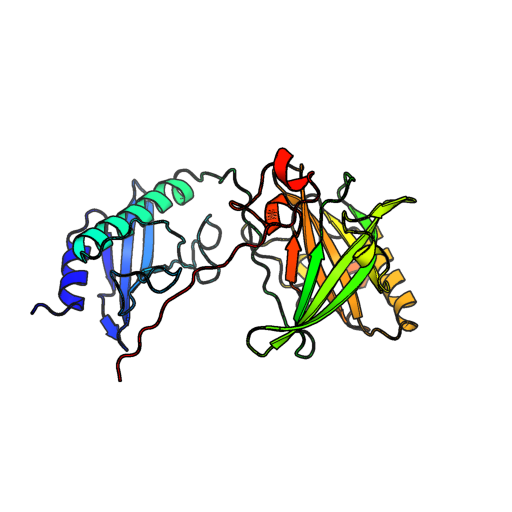6 ? -19.750 7.898 -11.548 1.00 70.25 316 GLY A O 1
ATOM 2605 N N . LYS A 1 317 ? -19.183 5.781 -11.020 1.00 77.75 317 LYS A N 1
ATOM 2606 C CA . LYS A 1 317 ? -19.009 5.312 -12.395 1.00 77.75 317 LYS A CA 1
ATOM 2607 C C . LYS A 1 317 ? -20.311 5.494 -13.181 1.00 77.75 317 LYS A C 1
ATOM 2609 O O . LYS A 1 317 ? -21.376 5.036 -12.772 1.00 77.75 317 LYS A O 1
ATOM 2614 N N . LEU A 1 318 ? -20.208 6.144 -14.332 1.00 79.00 318 LEU A N 1
ATOM 2615 C CA . LEU A 1 318 ? -21.307 6.286 -15.275 1.00 79.00 318 LEU A CA 1
ATOM 2616 C C . LEU A 1 318 ? -21.404 5.029 -16.147 1.00 79.00 318 LEU A C 1
ATOM 2618 O O . LEU A 1 318 ? -20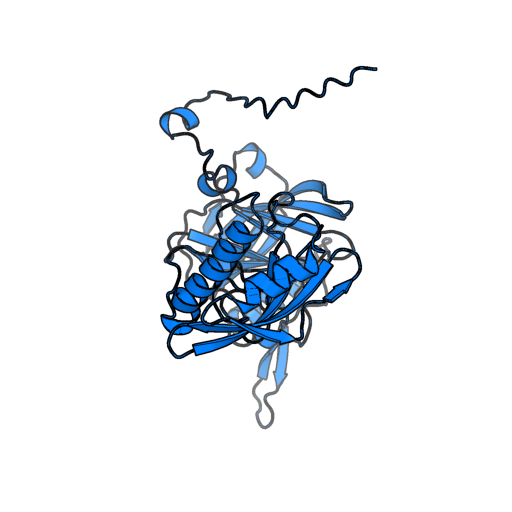.418 4.323 -16.362 1.00 79.00 318 LEU A O 1
ATOM 2622 N N . SER A 1 319 ? -22.605 4.733 -16.640 1.00 80.44 319 SER A N 1
ATOM 2623 C CA . SER A 1 319 ? -22.817 3.574 -17.507 1.00 80.44 319 SER A CA 1
ATOM 2624 C C . SER A 1 319 ? -22.103 3.741 -18.848 1.00 80.44 319 SER A C 1
ATOM 2626 O O . SER A 1 319 ? -21.978 4.860 -19.352 1.00 80.44 319 SER A O 1
ATOM 2628 N N . ASP A 1 320 ? -21.720 2.622 -19.466 1.00 79.81 320 ASP A N 1
ATOM 2629 C CA . ASP A 1 320 ? -21.029 2.618 -20.764 1.00 79.81 320 ASP A CA 1
ATOM 2630 C C . ASP A 1 320 ? -21.846 3.358 -21.840 1.00 79.81 320 ASP A C 1
ATOM 2632 O O . ASP A 1 320 ? -21.326 4.155 -22.617 1.00 79.81 320 ASP A O 1
ATOM 2636 N N . SER A 1 321 ? -23.179 3.241 -21.770 1.00 81.00 321 SER A N 1
ATOM 2637 C CA . SER A 1 321 ? -24.117 3.967 -22.639 1.00 81.00 321 SER A CA 1
ATOM 2638 C C . SER A 1 321 ? -23.990 5.497 -22.595 1.00 81.00 321 SER A C 1
ATOM 2640 O O . SER A 1 321 ? -24.465 6.179 -23.508 1.00 81.00 321 SER A O 1
ATOM 2642 N N . LEU A 1 322 ? -23.416 6.039 -21.518 1.00 78.31 322 LEU A N 1
ATOM 2643 C CA . LEU A 1 322 ? -23.206 7.464 -21.304 1.00 78.31 322 LEU A CA 1
ATOM 2644 C C . LEU A 1 322 ? -21.744 7.858 -21.535 1.00 78.31 322 LEU A C 1
ATOM 2646 O O . LEU A 1 322 ? -21.504 8.904 -22.127 1.00 78.31 322 LEU A O 1
ATOM 2650 N N . THR A 1 323 ? -20.785 7.030 -21.114 1.00 76.19 323 THR A N 1
ATOM 2651 C CA . THR A 1 323 ? -19.341 7.310 -21.226 1.00 76.19 323 THR A CA 1
ATOM 2652 C C . THR A 1 323 ? -18.803 7.146 -22.643 1.00 76.19 323 THR A C 1
ATOM 2654 O O . THR A 1 323 ? -17.871 7.848 -23.025 1.00 76.19 323 THR A O 1
ATOM 2657 N N . GLU A 1 324 ? -19.405 6.271 -23.449 1.00 78.12 324 GLU A N 1
ATOM 2658 C CA . GLU A 1 324 ? -19.060 6.108 -24.867 1.00 78.12 324 GLU A CA 1
ATOM 2659 C C . GLU A 1 324 ? -19.641 7.226 -25.741 1.00 78.12 324 GLU A C 1
ATOM 2661 O O . GLU A 1 324 ? -19.215 7.448 -26.880 1.00 78.12 324 GLU A O 1
ATOM 2666 N N . LYS A 1 325 ? -20.613 7.976 -25.213 1.00 74.81 325 LYS A N 1
ATOM 2667 C CA . LYS A 1 325 ? -21.115 9.175 -25.874 1.00 74.81 325 LYS A CA 1
ATOM 2668 C C . LYS A 1 325 ? -20.135 10.312 -25.606 1.00 74.81 325 LYS A C 1
ATOM 2670 O O . LYS A 1 325 ? -19.706 10.526 -24.480 1.00 74.81 325 LYS A O 1
ATOM 2675 N N . LYS A 1 326 ? -19.811 11.096 -26.638 1.00 71.25 326 LYS A N 1
ATOM 2676 C CA . LYS A 1 326 ? -18.955 12.297 -26.543 1.00 71.25 326 LYS A CA 1
ATOM 2677 C C . LYS A 1 326 ? -19.679 13.459 -25.841 1.00 71.25 326 LYS A C 1
ATOM 2679 O O . LYS A 1 326 ? -19.808 14.544 -26.400 1.00 71.25 326 LYS A O 1
ATOM 2684 N N . ILE A 1 327 ? -20.215 13.208 -24.651 1.00 76.00 327 ILE A N 1
ATOM 2685 C CA . ILE A 1 327 ? -20.987 14.150 -23.845 1.00 76.00 327 ILE A CA 1
ATOM 2686 C C . ILE A 1 327 ? -20.109 14.584 -22.675 1.00 76.00 327 ILE A C 1
ATOM 2688 O O . ILE A 1 327 ? -19.622 13.758 -21.907 1.00 76.00 327 ILE A O 1
ATOM 2692 N N . LEU A 1 328 ? -19.918 15.894 -22.531 1.00 72.94 328 LEU A N 1
ATOM 2693 C CA . LEU A 1 328 ? -19.275 16.473 -21.358 1.00 72.94 328 LEU A CA 1
ATOM 2694 C C . LEU A 1 328 ? -20.294 16.546 -20.217 1.00 72.94 328 LEU A C 1
ATOM 2696 O O . LEU A 1 328 ? -21.322 17.209 -20.348 1.00 72.94 328 LEU A O 1
ATOM 2700 N N . ILE A 1 329 ? -19.996 15.890 -19.098 1.00 69.75 329 ILE A N 1
ATOM 2701 C CA . ILE A 1 329 ? -20.816 15.942 -17.886 1.00 69.75 329 ILE A CA 1
ATOM 2702 C C . ILE A 1 329 ? -20.048 16.737 -16.839 1.00 69.75 329 ILE A C 1
ATOM 2704 O O . ILE A 1 329 ? -18.987 16.319 -16.383 1.00 69.75 329 ILE A O 1
ATOM 2708 N N . LEU A 1 330 ? -20.588 17.897 -16.470 1.00 67.94 330 LEU A N 1
ATOM 2709 C CA . LEU A 1 330 ? -20.043 18.744 -15.416 1.00 67.94 330 LEU A CA 1
ATOM 2710 C C . LEU A 1 330 ? -20.888 18.558 -14.158 1.00 67.94 330 LEU A C 1
ATOM 2712 O O . LEU A 1 330 ? -22.034 18.999 -14.098 1.00 67.94 330 LEU A O 1
ATOM 2716 N N . GLY A 1 331 ? -20.321 17.886 -13.159 1.00 65.62 331 GLY A N 1
ATOM 2717 C CA . GLY A 1 331 ? -20.904 17.830 -11.826 1.00 65.62 331 GLY A CA 1
ATOM 2718 C C . GLY A 1 331 ? -20.603 19.124 -11.079 1.00 65.62 331 GLY A C 1
ATOM 2719 O O . GLY A 1 331 ? -19.442 19.423 -10.807 1.00 65.62 331 GLY A O 1
ATOM 2720 N N . LEU A 1 332 ? -21.634 19.888 -10.728 1.00 62.56 332 LEU A N 1
ATOM 2721 C CA . LEU A 1 332 ? -21.502 20.927 -9.713 1.00 62.56 332 LEU A CA 1
ATOM 2722 C C . LEU A 1 332 ? -21.469 20.219 -8.352 1.00 62.56 332 LEU A C 1
ATOM 2724 O O . LEU A 1 332 ? -22.466 19.632 -7.934 1.00 62.56 332 LEU A O 1
ATOM 2728 N N . GLY A 1 333 ? -20.300 20.206 -7.705 1.00 53.56 333 GLY A N 1
ATOM 2729 C CA . GLY A 1 333 ? -20.140 19.676 -6.349 1.00 53.56 333 GLY A CA 1
ATOM 2730 C C . GLY A 1 333 ? -21.009 20.428 -5.334 1.00 53.56 333 GLY A C 1
ATOM 2731 O O . GLY A 1 333 ? -21.555 21.486 -5.643 1.00 53.56 333 GLY A O 1
ATOM 2732 N N . ALA A 1 334 ? -21.142 19.875 -4.125 1.00 49.84 334 ALA A N 1
ATOM 2733 C CA . ALA A 1 334 ? -21.987 20.420 -3.064 1.00 49.84 334 ALA A CA 1
ATOM 2734 C C . ALA A 1 334 ? -21.763 21.932 -2.867 1.00 49.84 334 ALA A C 1
ATOM 2736 O O . ALA A 1 334 ? -20.722 22.363 -2.372 1.00 49.84 334 ALA A O 1
ATOM 2737 N N . ILE A 1 335 ? -22.758 22.735 -3.250 1.00 44.72 335 ILE A N 1
ATOM 2738 C CA . ILE A 1 335 ? -22.809 24.163 -2.944 1.00 44.72 335 ILE A CA 1
ATOM 2739 C C . ILE A 1 335 ? -23.181 24.271 -1.463 1.00 44.72 335 ILE A C 1
ATOM 2741 O O . ILE A 1 335 ? -24.355 24.280 -1.100 1.00 44.72 335 ILE A O 1
ATOM 2745 N N . GLY A 1 336 ? -22.17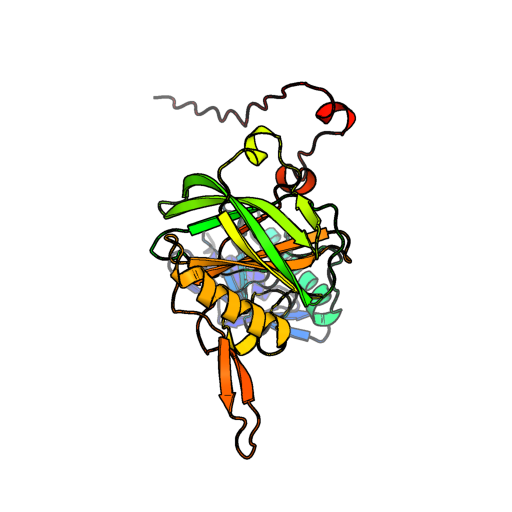2 24.287 -0.593 1.00 39.66 336 GLY A N 1
ATOM 2746 C CA . GLY A 1 336 ? -22.342 24.648 0.809 1.00 39.66 336 GLY A CA 1
ATOM 2747 C C . GLY A 1 336 ? -22.624 26.144 0.904 1.00 39.66 336 GLY A C 1
ATOM 2748 O O . GLY A 1 336 ? -21.717 26.959 0.758 1.00 39.66 336 GLY A O 1
ATOM 2749 N N . TRP A 1 337 ? -23.888 26.511 1.093 1.00 41.12 337 TRP A N 1
ATOM 2750 C CA . TRP A 1 337 ? -24.286 27.891 1.341 1.00 41.12 337 TRP A CA 1
ATOM 2751 C C . TRP A 1 337 ? -23.909 28.274 2.785 1.00 41.12 337 TRP A C 1
ATOM 2753 O O . TRP A 1 337 ? -24.597 27.879 3.723 1.00 41.12 337 TRP A O 1
ATOM 2763 N N . GLU A 1 338 ? -22.855 29.069 2.992 1.00 40.53 338 GLU A N 1
ATOM 2764 C CA . GLU A 1 338 ? -22.650 29.793 4.257 1.00 40.53 338 GLU A CA 1
ATOM 2765 C C . GLU A 1 338 ? -23.368 31.153 4.192 1.00 40.53 338 GLU A C 1
ATOM 2767 O O . GLU A 1 338 ? -22.868 32.116 3.614 1.00 40.53 338 GLU A O 1
ATOM 2772 N N . PHE A 1 339 ? -24.548 31.261 4.813 1.00 38.97 339 PHE A N 1
ATOM 2773 C CA . PHE A 1 339 ? -25.092 32.564 5.205 1.00 38.97 339 PHE A CA 1
ATOM 2774 C C . PHE A 1 339 ? -24.366 32.975 6.486 1.00 38.97 339 PHE A C 1
ATOM 2776 O O . PHE A 1 339 ? -24.734 32.542 7.575 1.00 38.97 339 PHE A O 1
ATOM 2783 N N . ARG A 1 340 ? -23.352 33.835 6.379 1.00 39.28 340 ARG A N 1
ATOM 2784 C CA . ARG A 1 340 ? -22.984 34.692 7.510 1.00 39.28 340 ARG A CA 1
ATOM 2785 C C . ARG A 1 340 ? -23.955 35.867 7.527 1.00 39.28 340 ARG A C 1
ATOM 2787 O O . ARG A 1 340 ? -23.900 36.719 6.644 1.00 39.28 340 ARG A O 1
ATOM 2794 N N . GLN A 1 341 ? -24.870 35.884 8.492 1.00 41.31 341 GLN A N 1
ATOM 2795 C CA . GLN A 1 341 ? -25.522 37.132 8.884 1.00 41.31 341 GLN A CA 1
ATOM 2796 C C . GLN A 1 341 ? -24.523 37.913 9.746 1.00 41.31 341 GLN A C 1
ATOM 2798 O O . GLN A 1 341 ? -23.978 37.357 10.700 1.00 41.31 341 GLN A O 1
ATOM 2803 N N . ASN A 1 342 ? -24.238 39.147 9.326 1.00 47.59 342 ASN A N 1
ATOM 2804 C CA . ASN A 1 342 ? -23.496 40.142 10.102 1.00 47.59 342 ASN A CA 1
ATOM 2805 C C . ASN A 1 342 ? -24.361 40.715 11.221 1.00 47.59 342 ASN A C 1
ATOM 2807 O O . ASN A 1 342 ? -25.583 40.858 10.980 1.00 47.59 342 ASN A O 1
#

Foldseek 3Di:
DPPPLNVLQVLQCPDPQKDWPFRWDADPQKIWGKIWGDADPDIDIWIKIAHNCPPDADPPHHRIWTADPVCLLWPQQDPRRTHDFDFDRDPDRSVSSVRVSVRVNVSCVQTVVVVDDDLADDAFAEPADADVQEAEEEEFEFWPDADDAFFKDKWKKAFPDWDADPNGIYTYMYTAWADGPPDTIGTPDDPVRNPHDIDMAMEGEHQDACDDSVGYHDFWFQSCVVSHDPVVLVVLVVVLVVCVPPPPQKHKYWYWYADNVRPGIDIWIWIAGRPRRQKDWDDDPPDPDIDIGGDGDTTNTHHYDHCYQCRVCPVNRDDPVPVVDPDDDDDDPDPPDDPDDD

Radius of gyration: 25.14 Å; chains: 1; bounding box: 61×63×64 Å

Sequence (342 aa):
MMERLTQISDFVTRLEDVAITIPFDENNETIKGIVTVTVEDRTEVFEVIILSQYPQKFHDSETIRFINKGLIETNHVNWDGSICVHTLHSPDLAQKLLLDFGALKAWMLKYLIKQEVDPHYEHIVVPTSAVNGVKSVMLFTELDHSFKNGDFGKIEFSELQAGKVKDVVTRTYILQSVEAGKKEISCKWSGMYNAMEKYQGIYLFMDKPPIRNRRFAIENWEELTGYFSYQFLDYLRSTERSLSDITYGKLTLLLGYPIVNGSEIHWEMITIEKGKFPNYIERIKGTRHYAWKLKDQPILWEETKNSSYNYFFGRGKLSDSLTEKKILILGLGAIGWEFRQN

Secondary structure (DSSP, 8-state):
---HHHHHHHHHHTSTTEEEEEEEEEETTEEEEEEEEEETTEEEEEEEEE-TTTTS-BTTB-SEEEE-GGGTTSTT--TTSB--------SSHHHHHHHHHHHHHHHIIIIIIS-PPPSSPPPPB-----BTTEEEEEEE---S----TT-EEEEEEEEEEEEEETTEEEEEEEEEEEEETTEEEE----HHHHTS--EEEEEEE-SS--EETTTEEP-BGGGGTTTS-HHHHHHHHHHHHHGGG-SS-EEEEEEEEEEGGGTEEEEEEEEEETT--SEEEEEPTTSS-EEEEE-S-B--EEEEEE-SHHHHHGGGPPPHHHHSS-----------------

pLDDT: mean 86.75, std 12.17, range [38.97, 98.38]